Protein AF-A0A6M4BT78-F1 (afdb_monomer)

Sequence (183 aa):
QFLELSKQLPYTRFGLDESDNVHKDLLEYFNMRVQAAPIIETNIKCSTGKSEGVHNSVMKFAQYVLHLSQGSFLFLKLILDLLERSHIVVKSTNYKVVPISLAQIFSLQFNLRFPTVQSFEKVTHILSVCLAALYPLTLVEIYYSVNSLLVNTFLPWDEFCHRFECLKDFLVKRIDNTYMFFH

pLDDT: mean 86.71, std 13.73, range [47.22, 97.44]

Secondary structure (DSSP, 8-state):
-HHHHGGGS------SS--TTHHHHHHHHHHHHHHH-HHHHHHH-----SS--HHHHHHHHHHHHHHHHTT-HHHHHHHHHHHHTTS----STT-TTS-SSHHHHHHHHHHHH--SHHHHHHHHHHHHHHHH-SS-EEHHHHHHHHHTT-SS-PPPHHHHHHHHHTTTTTEEEPTTSEEEE--

Nearest PDB structures (foldseek):
  4ray-assembly1_B  TM=8.293E-01  e=9.293E-01  Magnetospirillum gryphiswaldense MSR-1 v2
  5zuz-assembly1_A  TM=6.561E-01  e=1.580E+00  Bacillus subtilis subsp. subtilis str. 168
  7pkt-assembly1_K  TM=6.196E-01  e=4.106E+00  Chlamydomonas reinhardtii
  5zux-assembly1_A  TM=5.691E-01  e=3.894E+00  Bacillus subtilis subsp. subtilis str. 168
  8apo-assembly1_Xf  TM=7.126E-01  e=8.185E+00  Polytomella magna

Foldseek 3Di:
DVVVVVVPDPDPDPDPPDPVCLLVVLLVVLVVLCVVAVLLLVLQDAPDDDDDDSVNSSVLVSVVQSVLCVSPPPSSVLQSVCSSVVVHGNHDPVCPRGDSDPVVSVVSVCCVLQVDPVLVVLLVLLVVLQVPDPDFDALVRSQVSSQVVPDPDHDDPVSSVVSVVSCCVQWDQDPVRGIHGDD

Organism: NCBI:txid2662234

Mean predicted aligned error: 8.83 Å

Solvent-accessible surface area (backbone atoms only — not comparable to full-atom values): 10996 Å² total; per-residue (Å²): 118,73,72,64,63,63,70,75,54,94,66,87,76,86,65,84,87,73,58,88,50,50,69,56,53,52,50,50,50,50,51,52,50,36,70,75,36,60,54,29,54,59,28,46,51,55,79,75,73,92,81,82,53,70,70,56,55,52,51,55,48,49,54,51,50,54,63,64,28,74,76,37,64,66,53,48,48,53,54,50,52,34,22,57,70,63,75,36,67,39,57,53,97,79,49,81,78,56,67,85,44,69,70,50,46,52,52,50,52,48,44,72,75,30,82,42,71,72,60,40,58,71,36,42,58,58,51,51,50,65,72,70,43,93,61,68,42,34,72,66,57,48,51,54,58,45,37,72,75,39,89,89,64,70,75,52,67,72,59,48,52,57,44,49,60,73,40,55,92,49,38,46,77,45,98,87,54,22,40,41,76,70,131

Radius of gyration: 22.5 Å; Cα contacts (8 Å, |Δi|>4): 138; chains: 1; bounding box: 52×61×56 Å

Structure (mmCIF, N/CA/C/O backbone):
data_AF-A0A6M4BT78-F1
#
_entry.id   AF-A0A6M4BT78-F1
#
loop_
_atom_site.group_PDB
_atom_site.id
_atom_site.type_symbol
_atom_site.label_atom_id
_atom_site.label_alt_id
_atom_site.label_comp_id
_atom_site.label_asym_id
_atom_site.label_entity_id
_atom_site.label_seq_id
_atom_site.pdbx_PDB_ins_code
_atom_site.Cartn_x
_atom_site.Cartn_y
_atom_site.Cartn_z
_atom_site.occupancy
_atom_site.B_iso_or_equiv
_atom_site.auth_seq_id
_atom_site.auth_comp_id
_atom_site.auth_asym_id
_atom_site.auth_atom_id
_atom_site.pdbx_PDB_model_num
ATOM 1 N N . GLN A 1 1 ? -14.631 48.224 -2.907 1.00 52.22 1 GLN A N 1
ATOM 2 C CA . GLN A 1 1 ? -1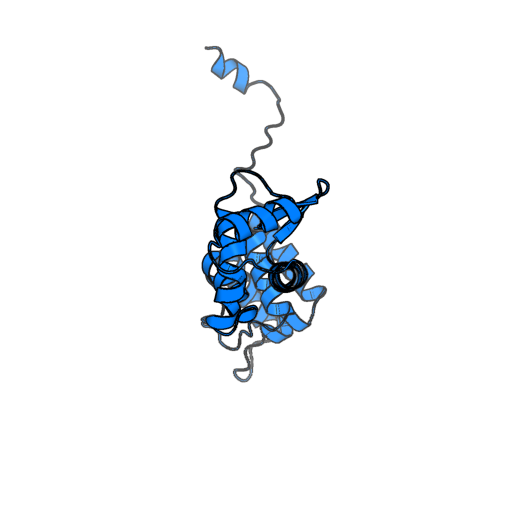6.064 48.437 -3.211 1.00 52.22 1 GLN A CA 1
ATOM 3 C C . GLN A 1 1 ? -16.740 47.214 -3.843 1.00 52.22 1 GLN A C 1
ATOM 5 O O . GLN A 1 1 ? -17.713 46.754 -3.271 1.00 52.22 1 GLN A O 1
ATOM 10 N N . PHE A 1 2 ? -16.232 46.601 -4.924 1.00 52.72 2 PHE A N 1
ATOM 11 C CA . PHE A 1 2 ? -16.875 45.409 -5.532 1.00 52.72 2 PHE A CA 1
ATOM 12 C C . PHE A 1 2 ? -16.835 44.116 -4.687 1.00 52.72 2 PHE A C 1
ATOM 14 O O . PHE A 1 2 ? -17.735 43.287 -4.790 1.00 52.72 2 PHE A O 1
ATOM 21 N N . LEU A 1 3 ? -15.830 43.947 -3.819 1.00 57.47 3 LEU A N 1
ATOM 22 C CA . LEU A 1 3 ? -15.698 42.742 -2.989 1.00 57.47 3 LEU A CA 1
ATOM 23 C C . LEU A 1 3 ? -16.791 42.637 -1.907 1.00 57.47 3 LEU A C 1
ATOM 25 O O . LEU A 1 3 ? -17.223 41.537 -1.577 1.00 57.47 3 LEU A O 1
ATOM 29 N N . GLU A 1 4 ? -17.281 43.762 -1.381 1.00 60.75 4 GLU A N 1
ATOM 30 C CA . GLU A 1 4 ? -18.354 43.765 -0.375 1.00 60.75 4 GLU A CA 1
ATOM 31 C C . GLU A 1 4 ? -19.721 43.429 -0.974 1.00 60.75 4 GLU A C 1
ATOM 33 O O . GLU A 1 4 ? -20.493 42.706 -0.349 1.00 60.75 4 GLU A O 1
ATOM 38 N N . LEU A 1 5 ? -19.975 43.843 -2.219 1.00 57.22 5 LEU A N 1
ATOM 39 C CA . LEU A 1 5 ? -21.190 43.480 -2.956 1.00 57.22 5 LEU A CA 1
ATOM 40 C C . LEU A 1 5 ? -21.282 41.965 -3.202 1.00 57.22 5 LEU A C 1
ATOM 42 O O . LEU A 1 5 ? -22.367 41.394 -3.155 1.00 57.22 5 LEU A O 1
ATOM 46 N N . SER A 1 6 ? -20.142 41.284 -3.373 1.00 58.47 6 SER A N 1
ATOM 47 C CA . SER A 1 6 ? -20.110 39.822 -3.543 1.00 58.47 6 SER A CA 1
ATOM 48 C C . SER A 1 6 ? -20.444 39.029 -2.267 1.00 58.47 6 SER A C 1
ATOM 50 O O . SER A 1 6 ? -20.783 37.850 -2.350 1.00 58.47 6 SER A O 1
ATOM 52 N N . LYS A 1 7 ? -20.383 39.654 -1.078 1.00 58.25 7 LYS A N 1
ATOM 53 C CA . LYS A 1 7 ? -20.685 38.991 0.205 1.00 58.25 7 LYS A CA 1
ATOM 54 C C . LYS A 1 7 ? -22.183 38.869 0.497 1.00 58.25 7 LYS A C 1
ATOM 56 O O . LYS A 1 7 ? -22.543 38.057 1.340 1.00 58.25 7 LYS A O 1
ATOM 61 N N . GLN A 1 8 ? -23.030 39.655 -0.171 1.00 60.62 8 GLN A N 1
ATOM 62 C CA . GLN A 1 8 ? -24.483 39.687 0.053 1.00 60.62 8 GLN A CA 1
ATOM 63 C C . GLN A 1 8 ? -25.279 38.801 -0.915 1.00 60.62 8 GLN A C 1
ATOM 65 O O . GLN A 1 8 ? -26.503 38.735 -0.829 1.00 60.62 8 GLN A O 1
ATOM 70 N N . LEU A 1 9 ? -24.606 38.119 -1.844 1.00 64.38 9 LEU A N 1
ATOM 71 C CA . LEU A 1 9 ? -25.273 37.216 -2.773 1.00 64.38 9 LEU A CA 1
ATOM 72 C C . LEU A 1 9 ? -25.490 35.852 -2.093 1.00 64.38 9 LEU A C 1
ATOM 74 O O . LEU A 1 9 ? -24.535 35.311 -1.527 1.00 64.38 9 LEU A O 1
ATOM 78 N N . PRO A 1 10 ? -26.710 35.282 -2.145 1.00 62.81 10 PRO A N 1
ATOM 79 C CA . PRO A 1 10 ? -27.060 34.009 -1.518 1.00 62.81 10 PRO A CA 1
ATOM 80 C C . PRO A 1 10 ? -26.496 32.837 -2.330 1.00 62.81 10 PRO A C 1
ATOM 82 O O . PRO A 1 10 ? -27.226 32.001 -2.856 1.00 62.81 10 PRO A O 1
ATOM 85 N N . TYR A 1 11 ? -25.177 32.785 -2.477 1.00 57.94 11 TYR A N 1
ATOM 86 C CA . TYR A 1 11 ? -24.504 31.606 -2.988 1.00 57.94 11 TYR A CA 1
ATOM 87 C C . TYR A 1 11 ? -24.328 30.628 -1.834 1.00 57.94 11 TYR A C 1
ATOM 89 O O . TYR A 1 11 ? -23.755 30.982 -0.801 1.00 57.94 11 TYR A O 1
ATOM 97 N N . THR A 1 12 ? -24.797 29.394 -2.011 1.00 61.56 12 THR A N 1
ATOM 98 C CA . THR A 1 12 ? -24.441 28.279 -1.135 1.00 61.56 12 THR A CA 1
ATOM 99 C C . THR A 1 12 ? -22.923 28.141 -1.149 1.00 61.56 12 THR A C 1
ATOM 101 O O . THR A 1 12 ? -22.332 27.655 -2.113 1.00 61.56 12 THR A O 1
ATOM 104 N N .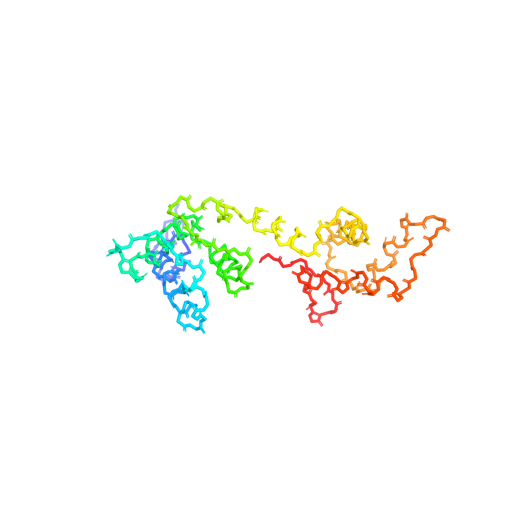 ARG A 1 13 ? -22.272 28.632 -0.094 1.00 51.69 13 ARG A N 1
ATOM 105 C CA . ARG A 1 13 ? -20.840 28.445 0.104 1.00 51.69 13 ARG A CA 1
ATOM 106 C C . ARG A 1 13 ? -20.635 27.020 0.590 1.00 51.69 13 ARG A C 1
ATOM 108 O O . ARG A 1 13 ? -20.881 26.722 1.752 1.00 51.69 13 ARG A O 1
ATOM 115 N N . PHE A 1 14 ? -20.196 26.146 -0.305 1.00 52.66 14 PHE A N 1
ATOM 116 C CA . PHE A 1 14 ? -19.592 24.881 0.092 1.00 52.66 14 PHE A CA 1
ATOM 117 C C . PHE A 1 14 ? -18.195 25.191 0.635 1.00 52.66 14 PHE A C 1
ATOM 119 O O . PHE A 1 14 ? -17.236 25.316 -0.122 1.00 52.66 14 PHE A O 1
ATOM 126 N N . GLY A 1 15 ? -18.108 25.419 1.944 1.00 53.59 15 GLY A N 1
ATOM 127 C CA . GLY A 1 15 ? -16.841 25.498 2.661 1.00 53.59 15 GLY A CA 1
ATOM 128 C C . GLY A 1 15 ? -16.436 24.099 3.106 1.00 53.59 15 GLY A C 1
ATOM 129 O O . GLY A 1 15 ? -17.171 23.462 3.851 1.00 53.59 15 GLY A O 1
ATOM 130 N N . LEU A 1 16 ? -15.282 23.619 2.644 1.00 55.94 16 LEU A N 1
ATOM 131 C CA . LEU A 1 16 ? -14.653 22.398 3.163 1.00 55.94 16 LEU A CA 1
ATOM 132 C C . LEU A 1 16 ? -13.935 22.637 4.507 1.00 55.94 16 LEU A C 1
ATOM 134 O O . LEU A 1 16 ? -13.494 21.678 5.127 1.00 55.94 16 LEU A O 1
ATOM 138 N N . ASP A 1 17 ? -13.826 23.895 4.947 1.00 56.78 17 ASP A N 1
ATOM 139 C CA . ASP A 1 17 ? -13.026 24.296 6.113 1.00 56.78 17 ASP A CA 1
ATOM 140 C C . ASP A 1 17 ? -13.729 24.095 7.468 1.00 56.78 17 ASP A C 1
ATOM 142 O O . ASP A 1 17 ? -13.060 24.061 8.496 1.00 56.78 17 ASP A O 1
ATOM 146 N N . GLU A 1 18 ? -15.054 23.920 7.499 1.00 56.09 18 GLU A N 1
ATOM 147 C CA . GLU A 1 18 ? -15.830 23.749 8.743 1.00 56.09 18 GLU A CA 1
ATOM 148 C C . GLU A 1 18 ? -16.645 22.455 8.708 1.00 56.09 18 GLU A C 1
ATOM 150 O O . GLU A 1 18 ? -17.872 22.429 8.793 1.00 56.09 18 GLU A O 1
ATOM 155 N N . SER A 1 19 ? -15.960 21.331 8.531 1.00 59.28 19 SER A N 1
ATOM 156 C CA . SER A 1 19 ? -16.599 20.028 8.641 1.00 59.28 19 SER A CA 1
ATOM 157 C C . SER A 1 19 ? -16.675 19.595 10.110 1.00 59.28 19 SER A C 1
ATOM 159 O O . SER A 1 19 ? -15.946 18.694 10.535 1.00 59.28 19 SER A O 1
ATOM 161 N N . ASP A 1 20 ? -17.591 20.192 10.879 1.00 60.94 20 ASP A N 1
ATOM 162 C CA . ASP A 1 20 ? -17.902 19.802 12.272 1.00 60.94 20 ASP A CA 1
ATOM 163 C C . ASP A 1 20 ? -18.262 18.304 12.419 1.00 60.94 20 ASP A C 1
ATOM 165 O O . ASP A 1 20 ? -18.255 17.744 13.515 1.00 60.94 20 ASP A O 1
ATOM 169 N N . ASN A 1 21 ? -18.528 17.619 11.301 1.00 78.19 21 ASN A N 1
ATOM 170 C CA . ASN A 1 21 ? -18.881 16.205 11.256 1.00 78.19 21 ASN A CA 1
ATOM 171 C C . ASN A 1 21 ? -17.717 15.246 10.959 1.00 78.19 21 ASN A C 1
ATOM 173 O O . ASN A 1 21 ? -17.911 14.050 11.134 1.00 78.19 21 ASN A O 1
ATOM 177 N N . VAL A 1 22 ? -16.501 15.685 10.595 1.00 86.81 22 VAL A N 1
ATOM 178 C CA . VAL A 1 22 ? -15.433 14.730 10.194 1.00 86.81 22 VAL A CA 1
ATOM 179 C C . VAL A 1 22 ? -15.071 13.752 11.310 1.00 86.81 22 VAL A C 1
ATOM 181 O O . VAL A 1 22 ? -14.901 12.562 11.059 1.00 86.81 22 VAL A O 1
ATOM 184 N N . HIS A 1 23 ? -15.012 14.207 12.563 1.00 88.25 23 HIS A N 1
ATOM 185 C CA . HIS A 1 23 ? -14.782 13.304 13.694 1.00 88.25 23 HIS A CA 1
ATOM 186 C C . HIS A 1 23 ? -15.907 12.278 13.872 1.00 88.25 23 HIS A C 1
ATOM 188 O O . HIS A 1 23 ? -15.634 11.120 14.195 1.00 88.25 23 HIS A O 1
ATOM 194 N N . LYS A 1 24 ? -17.160 12.692 13.652 1.00 90.88 24 LYS A N 1
ATOM 195 C CA . LYS A 1 24 ? -18.330 11.813 13.712 1.00 90.88 24 LYS A CA 1
ATOM 196 C C . LYS A 1 24 ? -18.301 10.800 12.569 1.00 90.88 24 LYS A C 1
ATOM 198 O O . LYS A 1 24 ? -18.468 9.614 12.827 1.00 90.88 24 LYS A O 1
ATOM 203 N N . ASP A 1 25 ? -18.013 11.250 11.354 1.00 92.88 25 ASP A N 1
ATOM 204 C CA . ASP A 1 25 ? -17.971 10.413 10.157 1.00 92.88 25 ASP A CA 1
ATOM 205 C C . ASP A 1 25 ? -16.816 9.397 10.229 1.00 92.88 25 ASP A C 1
ATOM 207 O O . ASP A 1 25 ? -16.981 8.233 9.867 1.00 92.88 25 ASP A O 1
ATOM 211 N N . LEU A 1 26 ? -15.656 9.789 10.770 1.00 93.94 26 LEU A N 1
ATOM 212 C CA . LEU A 1 26 ? -14.546 8.871 11.051 1.00 93.94 26 LEU A CA 1
ATOM 213 C C . LEU A 1 26 ? -14.923 7.823 12.102 1.00 93.94 26 LEU A C 1
ATOM 215 O O . LEU A 1 26 ? -14.563 6.653 11.963 1.00 93.94 26 LEU A O 1
ATOM 219 N N . LEU A 1 27 ? -15.642 8.225 13.154 1.00 95.06 27 LEU A N 1
ATOM 220 C CA . LEU A 1 27 ? -16.107 7.300 14.186 1.00 95.06 27 LEU A CA 1
ATOM 221 C C . LEU A 1 27 ? -17.145 6.322 13.627 1.00 95.06 27 LEU A C 1
ATOM 223 O O . LEU A 1 27 ? -17.081 5.126 13.908 1.00 95.06 27 LEU A O 1
ATOM 227 N N . GLU A 1 28 ? -18.080 6.812 12.817 1.00 95.44 28 GLU A N 1
ATOM 228 C CA . GLU A 1 28 ? -19.067 5.991 12.121 1.00 95.44 28 GLU A CA 1
ATOM 229 C C 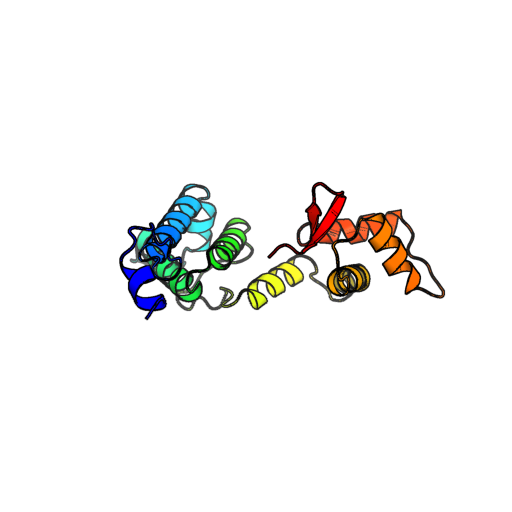. GLU A 1 28 ? -18.384 5.005 11.171 1.00 95.44 28 GLU A C 1
ATOM 231 O O . GLU A 1 28 ? -18.648 3.805 11.243 1.00 95.44 28 GLU A O 1
ATOM 236 N N . TYR A 1 29 ? -17.418 5.468 10.374 1.00 96.19 29 TYR A N 1
ATOM 237 C CA . TYR A 1 29 ? -16.612 4.614 9.507 1.00 96.19 29 TYR A CA 1
ATOM 238 C C . TYR A 1 29 ? -15.853 3.534 10.292 1.00 96.19 29 TYR A C 1
ATOM 240 O O . TYR A 1 29 ? -15.892 2.361 9.916 1.00 96.19 29 TYR A O 1
ATOM 248 N N . PHE A 1 30 ? -15.204 3.892 11.405 1.00 96.69 30 PHE A N 1
ATOM 249 C CA . PHE A 1 30 ? -14.532 2.927 12.279 1.00 96.69 30 PHE A CA 1
ATOM 250 C C . PHE A 1 30 ? -15.507 1.853 12.777 1.00 96.69 30 PHE A C 1
ATOM 252 O O . PHE A 1 30 ? -15.236 0.660 12.640 1.00 96.69 30 PHE A O 1
ATOM 259 N N . ASN A 1 31 ? -16.661 2.267 13.306 1.00 95.94 31 ASN A N 1
ATOM 260 C CA . ASN A 1 31 ? -17.669 1.351 13.837 1.00 95.94 31 ASN A CA 1
ATOM 261 C C . ASN A 1 31 ? -18.227 0.428 12.750 1.00 95.94 31 ASN A C 1
ATOM 263 O O . ASN A 1 31 ? -18.310 -0.781 12.964 1.00 95.94 31 ASN A O 1
ATOM 267 N N . MET A 1 32 ? -18.535 0.972 11.572 1.00 96.69 32 MET A N 1
ATOM 268 C CA . MET A 1 32 ? -18.984 0.197 10.415 1.00 96.69 32 MET A CA 1
ATOM 269 C C . MET A 1 32 ? -17.954 -0.858 10.001 1.00 96.69 32 MET A C 1
ATOM 271 O O . MET A 1 32 ? -18.318 -2.001 9.727 1.00 96.69 32 MET A O 1
ATOM 275 N N . ARG A 1 33 ? -16.659 -0.519 9.993 1.00 96.38 33 ARG A N 1
ATOM 276 C CA . ARG A 1 33 ? -15.584 -1.465 9.649 1.00 96.38 33 ARG A CA 1
ATOM 277 C C . ARG A 1 33 ? -15.415 -2.560 10.697 1.00 96.38 33 ARG A C 1
ATOM 279 O O . ARG A 1 33 ? -15.282 -3.720 10.320 1.00 96.38 33 ARG A O 1
ATOM 286 N N . VAL A 1 34 ? -15.468 -2.218 11.984 1.00 94.75 34 VAL A N 1
ATOM 287 C CA . VAL A 1 34 ? -15.410 -3.202 13.079 1.00 94.75 34 VAL A CA 1
ATOM 288 C C . VAL A 1 34 ? -16.601 -4.163 13.023 1.00 94.75 34 VAL A C 1
ATOM 290 O O . VAL A 1 34 ? -16.416 -5.366 13.188 1.00 94.75 34 VAL A O 1
ATOM 293 N N . GLN A 1 35 ? -17.805 -3.658 12.742 1.00 94.19 35 GLN A N 1
ATOM 294 C CA . GLN A 1 35 ? -19.003 -4.487 12.576 1.00 94.19 35 GLN A CA 1
ATOM 295 C C . GLN A 1 35 ? -18.913 -5.399 11.347 1.00 94.19 35 GLN A C 1
ATOM 297 O O . GLN A 1 35 ? -19.278 -6.570 11.426 1.00 94.19 35 GLN A O 1
ATOM 302 N N . ALA A 1 36 ? -18.408 -4.883 10.223 1.00 96.06 36 ALA A N 1
ATOM 303 C CA . ALA A 1 36 ? -18.234 -5.661 8.999 1.00 96.06 36 ALA A CA 1
ATOM 304 C C . ALA A 1 36 ? -17.167 -6.762 9.142 1.00 96.06 36 ALA A C 1
ATOM 306 O O . ALA A 1 36 ? -17.315 -7.836 8.563 1.00 96.06 36 ALA A O 1
ATOM 307 N N . ALA A 1 37 ? -16.105 -6.508 9.915 1.00 95.38 37 ALA A N 1
ATOM 308 C CA . ALA A 1 37 ? -14.978 -7.418 10.096 1.00 95.38 37 ALA A CA 1
ATOM 309 C C . ALA A 1 37 ? -14.643 -7.623 11.593 1.00 95.38 37 ALA A C 1
ATOM 311 O O . ALA A 1 37 ? -13.757 -6.951 12.132 1.00 95.38 37 ALA A O 1
ATOM 312 N N . PRO A 1 38 ? -15.258 -8.617 12.270 1.00 92.81 38 PRO A N 1
ATOM 313 C CA . PRO A 1 38 ? -15.047 -8.886 13.704 1.00 92.81 38 PRO A CA 1
ATOM 314 C C . PRO A 1 38 ? -13.598 -9.230 14.097 1.00 92.81 38 PRO A C 1
ATOM 316 O O . PRO A 1 38 ? -13.214 -9.165 15.270 1.00 92.81 38 PRO A O 1
ATOM 319 N N . ILE A 1 39 ? -12.765 -9.602 13.120 1.00 93.88 39 ILE A N 1
ATOM 320 C CA . ILE A 1 39 ? -11.330 -9.822 13.323 1.00 93.88 39 ILE A CA 1
ATOM 321 C C . ILE A 1 39 ? -10.612 -8.537 13.763 1.00 93.88 39 ILE A C 1
ATOM 323 O O . ILE A 1 39 ? -9.692 -8.612 14.574 1.00 93.88 39 ILE A O 1
ATOM 327 N N . ILE A 1 40 ? -11.080 -7.361 13.321 1.00 94.12 40 ILE A N 1
ATOM 328 C CA . ILE A 1 40 ? -10.540 -6.060 13.739 1.00 94.12 40 ILE A CA 1
ATOM 329 C C . ILE A 1 40 ? -10.706 -5.900 15.250 1.00 94.12 40 ILE A C 1
ATOM 331 O O . ILE A 1 40 ? -9.741 -5.600 15.947 1.00 94.12 40 ILE A O 1
ATOM 335 N N . GLU A 1 41 ? -11.907 -6.171 15.769 1.00 91.88 41 GLU A N 1
ATOM 336 C CA . GLU A 1 41 ? -12.175 -6.132 17.208 1.00 91.88 41 GLU A CA 1
ATOM 337 C C . GLU A 1 41 ? -11.243 -7.081 17.964 1.00 91.88 41 GLU A C 1
ATOM 339 O O . GLU A 1 41 ? -10.655 -6.718 18.978 1.00 91.88 41 GLU A O 1
ATOM 344 N N . THR A 1 42 ? -11.064 -8.296 17.441 1.00 91.00 42 THR A N 1
ATOM 345 C CA . THR A 1 42 ? -10.205 -9.320 18.045 1.00 91.00 42 THR A CA 1
ATOM 346 C C . THR A 1 42 ? -8.742 -8.895 18.090 1.00 91.00 42 THR A C 1
ATOM 348 O O . THR A 1 42 ? -8.086 -9.096 19.111 1.00 91.00 42 THR A O 1
ATOM 351 N N . ASN A 1 43 ? -8.253 -8.233 17.044 1.00 92.19 43 ASN A N 1
ATOM 352 C CA . ASN A 1 43 ? -6.890 -7.719 16.983 1.00 92.19 43 ASN A CA 1
ATOM 353 C C . ASN A 1 43 ? -6.674 -6.444 17.812 1.00 92.19 43 ASN A C 1
ATOM 355 O O . ASN A 1 43 ? -5.526 -6.048 17.999 1.00 92.19 43 ASN A O 1
ATOM 359 N N . ILE A 1 44 ? -7.734 -5.834 18.357 1.00 90.12 44 ILE A N 1
ATOM 360 C CA . ILE A 1 44 ? -7.656 -4.729 19.327 1.00 90.12 44 ILE A CA 1
ATOM 361 C C . ILE A 1 44 ? -7.628 -5.237 20.786 1.00 90.12 44 ILE A C 1
ATOM 363 O O . ILE A 1 44 ? -7.238 -4.501 21.696 1.00 90.12 44 ILE A O 1
ATOM 367 N N . LYS A 1 45 ? -8.030 -6.492 21.044 1.00 78.62 45 LYS A N 1
ATOM 368 C CA . LYS A 1 45 ? -8.218 -7.015 22.408 1.00 78.62 45 LYS A CA 1
ATOM 369 C C . LYS A 1 45 ? -6.909 -7.024 23.204 1.00 78.62 45 LYS A C 1
ATOM 371 O O . LYS A 1 45 ? -6.008 -7.832 22.978 1.00 78.62 45 LYS A O 1
ATOM 376 N N . CYS A 1 46 ? -6.868 -6.182 24.234 1.00 62.94 46 CYS A N 1
ATOM 377 C CA . CYS A 1 46 ? -5.828 -6.196 25.254 1.00 62.94 46 CYS A CA 1
ATOM 378 C C . CYS A 1 46 ? -6.039 -7.418 26.166 1.00 62.94 46 CYS A C 1
ATOM 380 O O . CYS A 1 46 ? -7.040 -7.508 26.875 1.00 62.94 46 CYS A O 1
ATOM 382 N N . SER A 1 47 ? -5.105 -8.372 26.168 1.00 52.28 47 SER A N 1
ATOM 383 C CA . SER A 1 47 ? -5.199 -9.611 26.962 1.00 52.28 47 SER A CA 1
ATOM 384 C C . SER A 1 47 ? -4.904 -9.418 28.458 1.00 52.28 47 SER A C 1
ATOM 386 O O . SER A 1 47 ? -4.729 -10.391 29.193 1.00 52.28 47 SER A O 1
ATOM 388 N N . THR A 1 48 ? -4.801 -8.180 28.939 1.00 49.75 48 THR A N 1
ATOM 389 C CA . THR A 1 48 ? -4.443 -7.890 30.329 1.00 49.75 48 THR A CA 1
ATOM 390 C C . THR A 1 48 ? -5.676 -7.951 31.231 1.00 49.75 48 THR A C 1
ATOM 392 O O . THR A 1 48 ? -6.382 -6.967 31.398 1.00 49.75 48 THR A O 1
ATOM 395 N N . GLY A 1 49 ? -5.914 -9.140 31.790 1.00 47.22 49 GLY A N 1
ATOM 396 C CA . GLY A 1 49 ? -6.485 -9.387 33.119 1.00 47.22 49 GLY A CA 1
ATOM 397 C C . GLY A 1 49 ? -7.683 -8.548 33.590 1.00 47.22 49 GLY A C 1
ATOM 398 O O . GLY A 1 49 ? -7.514 -7.438 34.069 1.00 47.22 49 GLY A O 1
ATOM 399 N N . LYS A 1 50 ? -8.861 -9.189 33.614 1.00 52.62 50 LYS A N 1
ATOM 400 C CA . LYS A 1 50 ? -9.985 -8.958 34.549 1.00 52.62 50 LYS A CA 1
ATOM 401 C C . LYS A 1 50 ? -10.383 -7.487 34.788 1.00 52.62 50 LYS A C 1
ATOM 403 O O . LYS A 1 50 ? -9.939 -6.889 35.760 1.00 52.62 50 LYS A O 1
ATOM 408 N N . SER A 1 51 ? -11.306 -6.961 33.973 1.00 51.72 51 SER A N 1
ATOM 409 C CA . SER A 1 51 ? -12.469 -6.120 34.378 1.00 51.72 51 SER A CA 1
ATOM 410 C C . SER A 1 51 ? -12.885 -5.074 33.338 1.00 51.72 51 SER A C 1
ATOM 412 O O . SER A 1 51 ? -14.017 -4.602 33.392 1.00 51.72 51 SER A O 1
ATOM 414 N N . GLU A 1 52 ? -12.044 -4.739 32.357 1.00 56.47 52 GLU A N 1
ATOM 415 C CA . GLU A 1 52 ? -12.461 -3.826 31.290 1.00 56.47 52 GLU A CA 1
ATOM 416 C C . GLU A 1 52 ? -13.224 -4.599 30.207 1.00 56.47 52 GLU A C 1
ATOM 418 O O . GLU A 1 52 ? -12.674 -5.470 29.534 1.00 56.47 52 GLU A O 1
ATOM 423 N N . GLY A 1 53 ? -14.523 -4.318 30.064 1.00 64.44 53 GLY A N 1
ATOM 424 C CA . GLY A 1 53 ? -15.350 -4.924 29.022 1.00 64.44 53 GLY A CA 1
ATOM 425 C C . GLY A 1 53 ? -14.764 -4.677 27.629 1.00 64.44 53 GLY A C 1
ATOM 426 O O . GLY A 1 53 ? -14.227 -3.603 27.356 1.00 64.44 53 GLY A O 1
ATOM 427 N N . VAL A 1 54 ? -14.897 -5.659 26.735 1.00 65.12 54 VAL A N 1
ATOM 428 C CA . VAL A 1 54 ? -14.338 -5.638 25.370 1.00 65.12 54 VAL A CA 1
ATOM 429 C C . VAL A 1 54 ? -14.678 -4.338 24.628 1.00 65.12 54 VAL A C 1
ATOM 431 O O . VAL A 1 54 ? -13.791 -3.700 24.059 1.00 65.12 54 VAL A O 1
ATOM 434 N N . HIS A 1 55 ? -15.924 -3.872 24.744 1.00 75.00 55 HIS A N 1
ATOM 435 C CA . HIS A 1 55 ? -16.379 -2.605 24.168 1.00 75.00 55 HIS A CA 1
ATOM 436 C C . HIS A 1 55 ? -15.582 -1.377 24.636 1.00 75.00 55 HIS A C 1
ATOM 438 O O . HIS A 1 55 ? -15.361 -0.462 23.849 1.00 75.00 55 HIS A O 1
ATOM 444 N N . ASN A 1 56 ? -15.101 -1.353 25.881 1.00 82.56 56 ASN A N 1
ATOM 445 C CA . ASN A 1 56 ? -14.328 -0.230 26.412 1.00 82.56 56 ASN A CA 1
ATOM 446 C C . ASN A 1 56 ? -12.941 -0.150 25.748 1.00 82.56 56 ASN A C 1
ATOM 448 O O . ASN A 1 56 ? -12.508 0.922 25.334 1.00 82.56 56 ASN A O 1
ATOM 452 N N . SER A 1 57 ? -12.276 -1.294 25.545 1.00 84.75 57 SER A N 1
ATOM 453 C CA . SER A 1 57 ? -10.966 -1.339 24.873 1.00 84.75 57 SER A CA 1
ATOM 454 C C . SER A 1 57 ? -11.025 -0.855 23.419 1.00 84.75 57 SER A C 1
ATOM 456 O O . SER A 1 57 ? -10.189 -0.058 22.993 1.00 84.75 57 SER A O 1
ATOM 458 N N . VAL A 1 58 ? -12.065 -1.258 22.686 1.00 90.00 58 VAL A N 1
ATOM 459 C CA . VAL A 1 58 ? -12.290 -0.860 21.291 1.00 90.00 58 VAL A CA 1
ATOM 460 C C . VAL A 1 58 ? -12.580 0.635 21.186 1.00 90.00 58 VAL A C 1
ATOM 462 O O . VAL A 1 58 ? -12.014 1.303 20.327 1.00 90.00 58 VAL A O 1
ATOM 465 N N . MET A 1 59 ? -13.395 1.188 22.090 1.00 90.81 59 MET A N 1
ATOM 466 C CA . MET A 1 59 ? -13.691 2.625 22.111 1.00 90.81 59 MET A CA 1
ATOM 467 C C . MET A 1 59 ? -12.468 3.473 22.485 1.00 90.81 59 MET A C 1
ATOM 469 O O . MET A 1 59 ? -12.222 4.498 21.851 1.00 90.81 59 MET A O 1
ATOM 473 N N . LYS A 1 60 ? -11.652 3.035 23.457 1.00 91.81 60 LYS A N 1
ATOM 474 C CA . LYS A 1 60 ? -10.376 3.696 23.790 1.00 91.81 60 LYS A CA 1
ATOM 475 C C . LYS A 1 60 ? -9.415 3.693 22.600 1.00 91.81 60 LYS A C 1
ATOM 477 O O . LYS A 1 60 ? -8.739 4.689 22.347 1.00 91.81 60 LYS A O 1
ATOM 482 N N . PHE A 1 61 ? -9.347 2.583 21.867 1.00 93.19 61 PHE A N 1
ATOM 483 C CA . PHE A 1 61 ? -8.539 2.491 20.655 1.00 93.19 61 PHE A CA 1
ATOM 484 C C . PHE A 1 61 ? -9.073 3.400 19.542 1.00 93.19 61 PHE A C 1
ATOM 486 O O . PHE A 1 61 ? -8.292 4.112 18.915 1.00 93.19 61 PHE A O 1
ATOM 493 N N . ALA A 1 62 ? -10.394 3.438 19.344 1.00 93.94 62 ALA A N 1
ATOM 494 C CA . ALA A 1 62 ? -11.033 4.327 18.379 1.00 93.94 62 ALA A CA 1
ATOM 495 C C . ALA A 1 62 ? -10.655 5.790 18.649 1.00 93.94 62 ALA A C 1
ATOM 497 O O . ALA A 1 62 ? -10.160 6.467 17.755 1.00 93.94 62 ALA A O 1
ATOM 498 N N 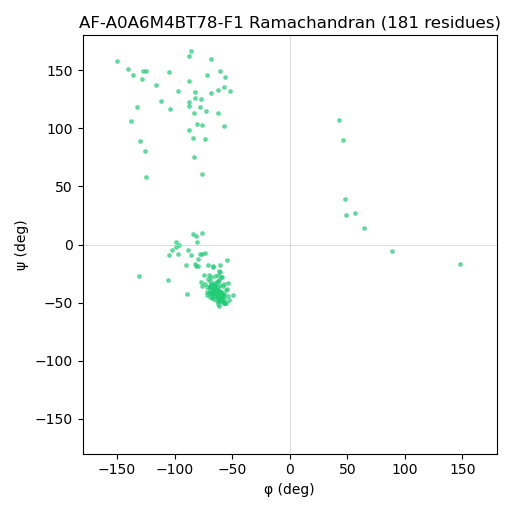. GLN A 1 63 ? -10.787 6.258 19.895 1.00 93.19 63 GLN A N 1
ATOM 499 C CA . GLN A 1 63 ? -10.400 7.621 20.282 1.00 93.19 63 GLN A CA 1
ATOM 500 C C . GLN A 1 63 ? -8.927 7.922 19.978 1.00 93.19 63 GLN A C 1
ATOM 502 O O . GLN A 1 63 ? -8.611 8.984 19.444 1.00 93.19 63 GLN A O 1
ATOM 507 N N . TYR A 1 64 ? -8.032 6.975 20.271 1.00 94.06 64 TYR A N 1
ATOM 508 C CA . TYR A 1 64 ? -6.607 7.115 19.986 1.00 94.06 64 TYR A CA 1
ATOM 509 C C . TYR A 1 64 ? -6.315 7.244 18.483 1.00 94.06 64 TYR A C 1
ATOM 511 O O . TYR A 1 64 ? -5.644 8.189 18.067 1.00 94.06 64 TYR A O 1
ATOM 519 N N . VAL A 1 65 ? -6.835 6.335 17.653 1.00 94.25 65 VAL A N 1
ATOM 520 C CA . VAL A 1 65 ? -6.571 6.359 16.203 1.00 94.25 65 VAL A CA 1
ATOM 521 C C . VAL A 1 65 ? -7.247 7.551 15.535 1.00 94.25 65 VAL A C 1
ATOM 523 O O . VAL A 1 65 ? -6.655 8.158 14.647 1.00 94.25 65 VAL A O 1
ATOM 526 N N . LEU A 1 66 ? -8.446 7.942 15.973 1.00 93.75 66 LEU A N 1
ATOM 527 C CA . LEU A 1 66 ? -9.115 9.141 15.467 1.00 93.75 66 LEU A CA 1
ATOM 528 C C . LEU A 1 66 ? -8.303 10.401 15.785 1.00 93.75 66 LEU A C 1
ATOM 530 O O . LEU A 1 66 ? -8.141 11.246 14.906 1.00 93.75 66 LEU A O 1
ATOM 534 N N . HIS A 1 67 ? -7.736 10.507 16.990 1.00 92.94 67 HIS A N 1
ATOM 535 C CA . HIS A 1 67 ? -6.833 11.605 17.331 1.00 92.94 67 HIS A CA 1
ATOM 536 C C . HIS A 1 67 ? -5.577 11.613 16.445 1.00 92.94 67 HIS A C 1
ATOM 538 O O . HIS A 1 67 ? -5.182 12.666 15.953 1.00 92.94 67 HIS A O 1
ATOM 544 N N . L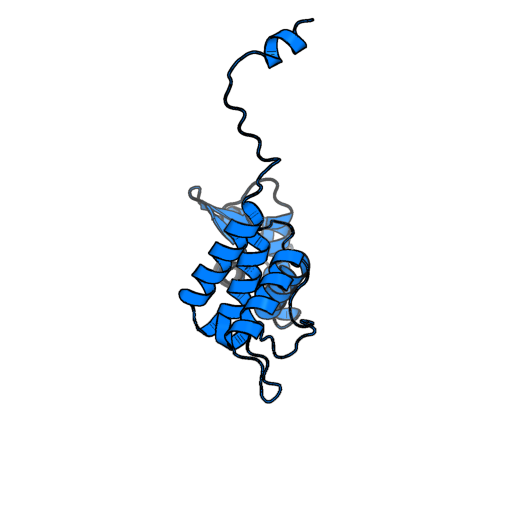EU A 1 68 ? -4.975 10.450 16.176 1.00 92.62 68 LEU A N 1
ATOM 545 C CA . LEU A 1 68 ? -3.835 10.351 15.257 1.00 92.62 68 LEU A CA 1
ATOM 546 C C . LEU A 1 68 ? -4.197 10.679 13.806 1.00 92.62 68 LEU A C 1
ATOM 548 O O . LEU A 1 68 ? -3.370 11.224 13.081 1.00 92.62 68 LEU A O 1
ATOM 552 N N . SER A 1 69 ? -5.419 10.355 13.381 1.00 91.38 69 SER A N 1
ATOM 553 C CA . SER A 1 69 ? -5.846 10.541 11.995 1.00 91.38 69 SER A CA 1
ATOM 554 C C . SER A 1 69 ? -5.895 12.008 11.578 1.00 91.38 69 SER A C 1
ATOM 556 O O . SER A 1 69 ? -5.744 12.283 10.391 1.00 91.38 69 SER A O 1
ATOM 558 N N . GLN A 1 70 ? -6.105 12.940 12.520 1.00 89.31 70 GLN A N 1
ATOM 559 C CA . GLN A 1 70 ? -6.228 14.380 12.243 1.00 89.31 70 GLN A CA 1
ATOM 560 C C . GLN A 1 70 ? -7.205 14.676 11.083 1.00 89.31 70 GLN A C 1
ATOM 562 O O . GLN A 1 70 ? -6.932 15.501 10.218 1.00 89.31 70 GLN A O 1
ATOM 567 N N . GLY A 1 71 ? -8.324 13.940 11.015 1.00 89.19 71 GLY A N 1
ATOM 568 C CA . GLY A 1 71 ? -9.315 14.072 9.937 1.00 89.19 71 GLY A CA 1
ATOM 569 C C . GLY A 1 71 ? -9.068 13.188 8.702 1.00 89.19 71 GLY A C 1
ATOM 570 O O . GLY A 1 71 ? -9.907 13.130 7.806 1.00 89.19 71 GLY A O 1
ATOM 571 N N . SER A 1 72 ? -7.948 12.462 8.634 1.00 91.56 72 SER A N 1
ATOM 572 C CA . SER A 1 72 ? -7.586 11.626 7.485 1.00 91.56 72 SER A CA 1
ATOM 573 C C . SER A 1 72 ? -8.301 10.272 7.488 1.00 91.56 72 SER A C 1
ATOM 575 O O . SER A 1 72 ? -7.899 9.323 8.171 1.00 91.56 72 SER A O 1
ATOM 577 N N . PHE A 1 73 ? -9.319 10.144 6.633 1.00 93.62 73 PHE A N 1
ATOM 578 C CA . PHE A 1 73 ? -9.966 8.859 6.334 1.00 93.62 73 PHE A CA 1
ATOM 579 C C . PHE A 1 73 ? -8.988 7.825 5.798 1.00 93.62 73 PHE A C 1
ATOM 581 O O . PHE A 1 73 ? -9.112 6.642 6.111 1.00 93.62 73 PHE A O 1
ATOM 588 N N . LEU A 1 74 ? -8.008 8.265 5.006 1.00 92.94 74 LEU A N 1
ATOM 589 C CA . LEU A 1 74 ? -7.010 7.370 4.450 1.00 92.94 74 LEU A CA 1
ATOM 590 C C . LEU A 1 74 ? -6.181 6.719 5.559 1.00 92.94 74 LEU A C 1
ATOM 592 O O . LEU A 1 74 ? -6.032 5.500 5.579 1.00 92.94 74 LEU A O 1
ATOM 596 N N . PHE A 1 75 ? -5.689 7.520 6.508 1.00 95.19 75 PHE A N 1
ATOM 597 C CA . PHE A 1 75 ? -4.925 7.003 7.639 1.00 95.19 75 PHE A CA 1
ATOM 598 C C . PHE A 1 75 ? -5.744 5.980 8.433 1.00 95.19 75 PHE A C 1
ATOM 600 O O . PHE A 1 75 ? -5.282 4.862 8.665 1.00 95.19 75 PHE A O 1
ATOM 607 N N . LEU A 1 76 ? -6.985 6.331 8.788 1.00 96.44 76 LEU A N 1
ATOM 608 C CA . LEU A 1 76 ? -7.873 5.442 9.532 1.00 96.44 76 LEU A CA 1
ATOM 609 C C . LEU A 1 76 ? -8.145 4.140 8.768 1.00 96.44 76 LEU A C 1
ATOM 611 O O . LEU A 1 76 ? -8.028 3.056 9.336 1.00 96.44 76 LEU A O 1
ATOM 615 N N . LYS A 1 77 ? -8.465 4.236 7.473 1.00 95.56 77 LYS A N 1
ATOM 616 C CA . LYS A 1 77 ? -8.676 3.079 6.600 1.00 95.56 77 LYS A CA 1
ATOM 617 C C . LYS A 1 77 ? -7.463 2.154 6.601 1.00 95.56 77 LYS A C 1
ATOM 619 O O . LYS A 1 77 ? -7.629 0.966 6.846 1.00 95.56 77 LYS A O 1
ATOM 624 N N . LEU A 1 78 ? -6.263 2.685 6.385 1.00 94.88 78 LEU A N 1
ATOM 625 C CA . LEU A 1 78 ? -5.056 1.867 6.302 1.00 94.88 78 LEU A CA 1
ATOM 626 C C . LEU A 1 78 ? -4.724 1.173 7.634 1.00 94.88 78 LEU A C 1
ATOM 628 O O . LEU A 1 78 ? -4.328 0.009 7.629 1.00 94.88 78 LEU A O 1
ATOM 632 N N . ILE A 1 79 ? -4.926 1.838 8.778 1.00 96.19 79 ILE A N 1
ATOM 633 C CA . ILE A 1 79 ? -4.786 1.205 10.102 1.00 96.19 79 ILE A CA 1
ATOM 634 C C . ILE A 1 79 ? -5.783 0.053 10.273 1.00 96.19 79 ILE A C 1
ATOM 636 O O . ILE A 1 79 ? -5.408 -1.027 10.735 1.00 96.19 79 ILE A O 1
ATOM 640 N N . LEU A 1 80 ? -7.044 0.259 9.886 1.00 96.38 80 LEU A N 1
ATOM 641 C CA . LEU A 1 80 ? -8.076 -0.774 9.964 1.00 96.38 80 LEU A CA 1
ATOM 642 C C . LEU A 1 80 ? -7.787 -1.949 9.023 1.00 96.38 80 LEU A C 1
ATOM 644 O O . LEU A 1 80 ? -7.979 -3.094 9.419 1.00 96.38 80 LEU A O 1
ATOM 648 N N . ASP A 1 81 ? -7.256 -1.693 7.829 1.00 95.25 81 ASP A N 1
ATOM 649 C CA . ASP A 1 81 ? -6.859 -2.738 6.880 1.00 95.25 81 ASP A CA 1
ATOM 650 C C . ASP A 1 81 ? -5.679 -3.572 7.419 1.00 95.25 81 ASP A C 1
ATOM 652 O O . ASP A 1 81 ? -5.640 -4.793 7.238 1.00 95.25 81 ASP A O 1
ATOM 656 N N . LEU A 1 82 ? -4.729 -2.946 8.130 1.00 95.06 82 LEU A N 1
ATOM 657 C CA . LEU A 1 82 ? -3.643 -3.657 8.820 1.00 95.06 82 LEU A CA 1
ATOM 658 C C . LEU A 1 82 ? -4.166 -4.544 9.960 1.00 95.06 82 LEU A C 1
ATOM 660 O O . LEU A 1 82 ? -3.672 -5.660 10.139 1.00 95.06 82 LEU A O 1
ATOM 664 N N . LEU A 1 83 ? -5.160 -4.068 10.717 1.00 95.38 83 LEU A N 1
ATOM 665 C CA . LEU A 1 83 ? -5.833 -4.862 11.748 1.00 95.38 83 LEU A CA 1
ATOM 666 C C . LEU A 1 83 ? -6.618 -6.015 11.131 1.00 95.38 83 LEU A C 1
ATOM 668 O O . LEU A 1 83 ? -6.520 -7.136 11.611 1.00 95.38 83 LEU A O 1
ATOM 672 N N . GLU A 1 84 ? -7.366 -5.777 10.057 1.00 95.75 84 GLU A N 1
ATOM 673 C CA . GLU A 1 84 ? -8.173 -6.813 9.409 1.00 95.75 84 GLU A CA 1
ATOM 674 C C . GLU A 1 84 ? -7.306 -7.965 8.884 1.00 95.75 84 GLU A C 1
ATOM 676 O O . GLU A 1 84 ? -7.640 -9.136 9.061 1.00 95.75 84 GLU A O 1
ATOM 681 N N . ARG A 1 85 ? -6.135 -7.643 8.321 1.00 94.50 85 ARG A N 1
ATOM 682 C CA . ARG A 1 85 ? -5.161 -8.629 7.823 1.00 94.50 85 ARG A CA 1
ATOM 683 C C . ARG A 1 85 ? -4.283 -9.247 8.916 1.00 94.50 85 ARG A C 1
ATOM 685 O O . ARG A 1 85 ? -3.410 -10.050 8.607 1.00 94.50 85 ARG A O 1
ATOM 692 N N . SER A 1 86 ? -4.488 -8.891 10.186 1.00 93.31 86 SER A N 1
ATOM 693 C CA . SER A 1 86 ? -3.647 -9.314 11.320 1.00 93.31 86 SER A CA 1
ATOM 694 C C . SER A 1 86 ? -2.159 -8.959 11.173 1.00 93.31 86 SER A C 1
ATOM 696 O O . SER A 1 86 ? -1.296 -9.614 11.754 1.00 93.31 86 SER A O 1
ATOM 698 N N . HIS A 1 87 ? -1.844 -7.906 10.416 1.00 92.56 87 HIS A N 1
ATOM 699 C CA . HIS A 1 87 ? -0.480 -7.383 10.292 1.00 92.56 87 HIS A CA 1
ATOM 700 C C . HIS A 1 87 ? -0.043 -6.622 11.549 1.00 92.56 87 HIS A C 1
ATOM 702 O O . HIS A 1 87 ? 1.146 -6.551 11.853 1.00 92.56 87 HIS A O 1
ATOM 708 N N . ILE A 1 88 ? -1.008 -6.073 12.291 1.00 93.12 88 ILE A N 1
ATOM 709 C CA . ILE A 1 88 ? -0.807 -5.498 13.620 1.00 93.12 88 ILE A CA 1
ATOM 710 C C . ILE A 1 88 ? -1.820 -6.103 14.594 1.00 93.12 88 ILE A C 1
ATOM 712 O O . ILE A 1 88 ? -2.974 -6.337 14.240 1.00 93.12 88 ILE A O 1
ATOM 716 N N . VAL A 1 89 ? -1.384 -6.350 15.831 1.00 91.81 89 VAL A N 1
ATOM 717 C CA . VAL A 1 89 ? -2.244 -6.812 16.928 1.00 91.81 89 VAL A CA 1
ATOM 718 C C . VAL A 1 89 ? -1.947 -5.966 18.155 1.00 91.81 89 VAL A C 1
ATOM 720 O O . VAL A 1 89 ? -0.830 -5.965 18.678 1.00 91.81 89 VAL A O 1
ATOM 723 N N . VAL A 1 90 ? -2.953 -5.244 18.623 1.00 90.25 90 VAL A N 1
ATOM 724 C CA . VAL A 1 90 ? -2.864 -4.320 19.744 1.00 90.25 90 VAL A CA 1
ATOM 725 C C . VAL A 1 90 ? -3.121 -5.083 21.039 1.00 90.25 90 VAL A C 1
ATOM 727 O O . VAL A 1 90 ? -4.253 -5.355 21.417 1.00 90.25 90 VAL A O 1
ATOM 730 N N . LYS A 1 91 ? -2.037 -5.452 21.724 1.00 82.75 91 LYS A N 1
ATOM 731 C CA . LYS A 1 91 ? -2.087 -6.234 22.975 1.00 82.75 91 LYS A CA 1
ATOM 732 C C . LYS A 1 91 ? -1.872 -5.401 24.239 1.00 82.75 91 LYS A C 1
ATOM 734 O O . LYS A 1 91 ? -1.930 -5.948 25.336 1.00 82.75 91 LYS A O 1
ATOM 739 N N . SER A 1 92 ? -1.574 -4.113 24.093 1.00 80.88 92 SER A N 1
ATOM 740 C CA . SER A 1 92 ? -1.227 -3.202 25.184 1.00 80.88 92 SER A CA 1
ATOM 741 C C . SER A 1 92 ? -1.855 -1.827 24.981 1.00 80.88 92 SER A C 1
ATOM 743 O O . SER A 1 92 ? -2.019 -1.357 23.857 1.00 80.88 92 SER A O 1
ATOM 745 N N . THR A 1 93 ? -2.122 -1.138 26.088 1.00 78.94 93 THR A N 1
ATOM 746 C CA . THR A 1 93 ? -2.725 0.206 26.123 1.00 78.94 93 THR A CA 1
ATOM 747 C C . THR A 1 93 ? -1.782 1.334 25.695 1.00 78.94 93 THR A C 1
ATOM 749 O O . THR A 1 93 ? -2.211 2.474 25.563 1.00 78.94 93 THR A O 1
ATOM 752 N N . ASN A 1 94 ? -0.496 1.040 25.474 1.00 82.31 94 ASN A N 1
ATOM 753 C CA . ASN A 1 94 ? 0.492 2.016 25.002 1.00 82.31 94 ASN A CA 1
ATOM 754 C C . ASN A 1 94 ? 0.575 2.119 23.470 1.00 82.31 94 ASN A C 1
ATOM 756 O O . ASN A 1 94 ? 1.361 2.922 22.977 1.00 82.31 94 ASN A O 1
ATOM 760 N N . TYR A 1 95 ? -0.167 1.274 22.742 1.00 89.25 95 TYR A N 1
ATOM 761 C CA . TYR A 1 95 ? -0.325 1.307 21.285 1.00 89.25 95 TYR A CA 1
ATOM 762 C C . TYR A 1 95 ? 0.974 1.418 20.466 1.00 89.25 95 TYR A C 1
ATOM 764 O O . TYR A 1 95 ? 0.945 1.828 19.313 1.00 89.25 95 TYR A O 1
ATOM 772 N N . LYS A 1 96 ? 2.120 0.978 21.008 1.00 88.19 96 LYS A N 1
ATOM 773 C CA . LYS A 1 96 ? 3.440 1.114 20.355 1.00 88.19 96 LYS A CA 1
ATOM 774 C C . LYS A 1 96 ? 3.551 0.409 19.002 1.00 88.19 96 LYS A C 1
ATOM 776 O O . LYS A 1 96 ? 4.418 0.743 18.207 1.00 88.19 96 LYS A O 1
ATOM 781 N N . VAL A 1 97 ? 2.712 -0.598 18.781 1.00 89.00 97 VAL A N 1
ATOM 782 C CA . VAL A 1 97 ? 2.654 -1.370 17.533 1.00 89.00 97 VAL A CA 1
ATOM 783 C C . VAL A 1 97 ? 1.877 -0.652 16.427 1.00 89.00 97 VAL A C 1
ATOM 785 O O . VAL A 1 97 ? 1.906 -1.097 15.285 1.00 89.00 97 VAL A O 1
ATOM 788 N N . VAL A 1 98 ? 1.154 0.419 16.761 1.00 92.50 98 VAL A N 1
ATOM 789 C CA . VAL A 1 98 ? 0.315 1.167 15.827 1.00 92.50 98 VAL A CA 1
ATOM 790 C C . VAL A 1 98 ? 1.178 2.226 15.143 1.00 92.50 98 VAL A C 1
ATOM 792 O O . VAL A 1 98 ? 1.766 3.061 15.835 1.00 92.50 98 VAL A O 1
ATOM 795 N N . PRO A 1 99 ? 1.265 2.228 13.803 1.00 94.44 99 PRO A N 1
ATOM 796 C CA . PRO A 1 99 ? 1.921 3.302 13.071 1.00 94.44 99 PRO A CA 1
ATOM 797 C C . PRO A 1 99 ? 1.299 4.668 13.390 1.00 94.44 99 PRO A C 1
ATOM 799 O O . PRO A 1 99 ? 0.078 4.807 13.386 1.00 94.44 99 PRO A O 1
ATOM 802 N N . ILE A 1 100 ? 2.129 5.688 13.614 1.00 95.00 100 ILE A N 1
ATOM 803 C CA . ILE A 1 100 ? 1.667 7.050 13.953 1.00 95.00 100 ILE A CA 1
ATOM 804 C C . ILE A 1 100 ? 1.644 8.008 12.755 1.00 95.00 100 ILE A C 1
ATOM 806 O O . ILE A 1 100 ? 1.274 9.169 12.896 1.00 95.00 100 ILE A O 1
ATOM 810 N N . SER A 1 101 ? 2.061 7.551 11.572 1.00 93.88 101 SER A N 1
ATOM 811 C CA . SER A 1 101 ? 2.040 8.343 10.339 1.00 93.88 101 SER A CA 1
ATOM 812 C C . SER A 1 101 ? 1.844 7.462 9.107 1.00 93.88 101 SER A C 1
ATOM 814 O O . SER A 1 101 ? 2.170 6.273 9.127 1.00 93.88 101 SER A O 1
ATOM 816 N N . LEU A 1 102 ? 1.369 8.054 8.005 1.00 92.31 102 LEU A N 1
ATOM 817 C CA . LEU A 1 102 ? 1.248 7.362 6.713 1.00 92.31 102 LEU A CA 1
ATOM 818 C C . LEU A 1 102 ? 2.586 6.756 6.262 1.00 92.31 102 LEU A C 1
ATOM 820 O O . LEU A 1 102 ? 2.619 5.629 5.780 1.00 92.31 102 LEU A O 1
ATOM 824 N N . ALA A 1 103 ? 3.701 7.456 6.488 1.00 92.50 103 ALA A N 1
ATOM 825 C CA . ALA A 1 103 ? 5.032 6.953 6.148 1.00 92.50 103 ALA A CA 1
ATOM 826 C C . ALA A 1 103 ? 5.367 5.644 6.882 1.00 92.50 103 ALA A C 1
ATOM 828 O O . ALA A 1 103 ? 5.907 4.718 6.279 1.00 92.50 103 ALA A O 1
ATOM 829 N N . GLN A 1 104 ? 5.009 5.534 8.167 1.00 94.94 104 GLN A N 1
ATOM 830 C CA . GLN A 1 104 ? 5.212 4.299 8.927 1.00 94.94 104 GLN A CA 1
ATOM 831 C C . GLN A 1 104 ? 4.293 3.169 8.450 1.00 94.94 104 GLN A C 1
ATOM 833 O O . GLN A 1 104 ? 4.729 2.022 8.400 1.00 94.94 104 GLN A O 1
ATOM 838 N N . ILE A 1 105 ? 3.053 3.483 8.062 1.00 94.06 105 ILE A N 1
ATOM 839 C CA . ILE A 1 105 ? 2.124 2.505 7.477 1.00 94.06 105 ILE A CA 1
ATOM 840 C C . ILE A 1 105 ? 2.705 1.937 6.179 1.00 94.06 105 ILE A C 1
ATOM 842 O O . ILE A 1 105 ? 2.824 0.720 6.049 1.00 94.06 105 ILE A O 1
ATOM 846 N N . PHE A 1 106 ? 3.105 2.798 5.239 1.00 92.00 106 PHE A N 1
ATOM 847 C CA . PHE A 1 106 ? 3.681 2.352 3.971 1.00 92.00 106 PHE A CA 1
ATOM 848 C C . PHE A 1 106 ? 4.994 1.595 4.191 1.00 92.00 106 PHE A C 1
ATOM 850 O O . PHE A 1 106 ? 5.185 0.533 3.609 1.00 92.00 106 PHE A O 1
ATOM 857 N N . SER A 1 107 ? 5.864 2.058 5.093 1.00 92.38 107 SER A N 1
ATOM 858 C CA . SER A 1 107 ? 7.087 1.328 5.445 1.00 92.38 107 SER A CA 1
ATOM 859 C C . SER A 1 107 ? 6.789 -0.077 5.985 1.00 92.38 107 SER A C 1
ATOM 861 O O . SER A 1 107 ? 7.422 -1.041 5.558 1.00 92.38 107 SER A O 1
ATOM 863 N N . LEU A 1 108 ? 5.785 -0.227 6.856 1.00 93.88 108 LEU A N 1
ATOM 864 C CA . LEU A 1 108 ? 5.349 -1.536 7.343 1.00 93.88 108 LEU A CA 1
ATOM 865 C C . LEU A 1 108 ? 4.824 -2.420 6.203 1.00 93.88 108 LEU A C 1
ATOM 867 O O . LEU A 1 108 ? 5.205 -3.584 6.118 1.00 93.88 108 LEU A O 1
ATOM 871 N N . GLN A 1 109 ? 3.991 -1.885 5.309 1.00 91.88 109 GLN A N 1
ATOM 872 C CA . GLN A 1 109 ? 3.483 -2.631 4.153 1.00 91.88 109 GLN A CA 1
ATOM 873 C C . GLN A 1 109 ? 4.614 -3.098 3.226 1.00 91.88 109 GLN A C 1
ATOM 875 O O . GLN A 1 109 ? 4.606 -4.249 2.790 1.00 91.88 109 GLN A O 1
ATOM 880 N N . PHE A 1 110 ? 5.616 -2.249 2.980 1.00 92.06 110 PHE A N 1
ATOM 881 C CA . PHE A 1 110 ? 6.810 -2.624 2.223 1.00 92.06 110 PHE A CA 1
ATOM 882 C C . PHE A 1 110 ? 7.610 -3.722 2.927 1.00 92.06 110 PHE A C 1
ATOM 884 O O . PHE A 1 110 ? 7.970 -4.696 2.276 1.00 92.06 110 PHE A O 1
ATOM 891 N N . ASN A 1 111 ? 7.818 -3.630 4.242 1.00 93.06 111 ASN A N 1
ATOM 892 C CA . ASN A 1 111 ? 8.527 -4.664 5.006 1.00 93.06 111 ASN A CA 1
ATOM 893 C C . ASN A 1 111 ? 7.778 -6.006 5.023 1.00 93.06 111 ASN A C 1
ATOM 895 O O . ASN A 1 111 ? 8.400 -7.064 4.999 1.00 93.06 111 ASN A O 1
ATOM 899 N N . LEU A 1 112 ? 6.442 -5.983 5.045 1.00 92.75 112 LEU A N 1
ATOM 900 C CA . LEU A 1 112 ? 5.621 -7.194 4.968 1.00 92.75 112 LEU A CA 1
ATOM 901 C C . LEU A 1 112 ? 5.646 -7.815 3.568 1.00 92.75 112 LEU A C 1
ATOM 903 O O . LEU A 1 112 ? 5.649 -9.038 3.439 1.00 92.75 112 LEU A O 1
ATOM 907 N N . ARG A 1 113 ? 5.674 -6.985 2.518 1.00 92.56 113 ARG A N 1
ATOM 908 C CA . ARG A 1 113 ? 5.746 -7.454 1.130 1.00 92.56 113 ARG A CA 1
ATOM 909 C C . ARG A 1 113 ? 7.142 -7.937 0.742 1.00 92.56 113 ARG A C 1
ATOM 911 O O . ARG A 1 113 ? 7.259 -8.904 -0.006 1.00 92.56 113 ARG A O 1
ATOM 918 N N . PHE A 1 114 ? 8.174 -7.280 1.260 1.00 94.12 114 PHE A N 1
ATOM 919 C CA . PHE A 1 114 ? 9.583 -7.535 0.978 1.00 94.12 114 PHE A CA 1
ATOM 920 C C . PHE A 1 114 ? 10.352 -7.766 2.290 1.00 94.12 114 PHE A C 1
ATOM 922 O O . PHE A 1 114 ? 11.022 -6.858 2.784 1.00 94.12 114 PHE A O 1
ATOM 929 N N . PRO A 1 115 ? 10.290 -8.983 2.869 1.00 92.81 115 PRO A N 1
ATOM 930 C CA . PRO A 1 115 ? 10.885 -9.265 4.180 1.00 92.81 115 PRO A CA 1
ATOM 931 C C . PRO A 1 115 ? 12.415 -9.181 4.209 1.00 92.81 115 PRO A C 1
ATOM 933 O O . PRO A 1 115 ? 13.011 -9.091 5.281 1.00 92.81 115 PRO A O 1
ATOM 936 N N . THR A 1 116 ? 13.069 -9.258 3.046 1.00 94.62 116 THR A N 1
ATOM 937 C CA . THR A 1 116 ? 14.529 -9.184 2.920 1.00 94.62 116 THR A CA 1
ATOM 938 C C . THR A 1 116 ? 14.943 -8.082 1.956 1.00 94.62 116 THR A C 1
ATOM 940 O O . THR A 1 116 ? 14.265 -7.829 0.958 1.00 94.62 116 THR A O 1
ATOM 943 N N . VAL A 1 117 ? 16.115 -7.488 2.198 1.00 93.06 117 VAL A N 1
ATOM 944 C CA . VAL A 1 117 ? 16.710 -6.473 1.309 1.00 93.06 117 VAL A CA 1
ATOM 945 C C . VAL A 1 117 ? 16.801 -6.988 -0.130 1.00 93.06 117 VAL A C 1
ATOM 947 O O . VAL A 1 117 ? 16.360 -6.313 -1.052 1.00 93.06 117 VAL A O 1
ATOM 950 N N . GLN A 1 118 ? 17.235 -8.237 -0.318 1.00 93.19 118 GLN A N 1
ATOM 951 C CA . GLN A 1 118 ? 17.329 -8.869 -1.640 1.00 93.19 118 GLN A CA 1
ATOM 952 C C . GLN A 1 118 ? 15.976 -8.974 -2.362 1.00 93.19 118 GLN A C 1
ATOM 954 O O . GLN A 1 118 ? 15.916 -8.884 -3.586 1.00 93.19 118 GLN A O 1
ATOM 959 N N . SER A 1 119 ? 14.877 -9.196 -1.630 1.00 92.62 119 SER A N 1
ATOM 960 C CA . SER A 1 119 ? 13.540 -9.244 -2.236 1.00 92.62 119 SER A CA 1
ATOM 961 C C . SER A 1 119 ? 13.085 -7.867 -2.724 1.00 92.62 119 SER A C 1
ATOM 963 O O . SER A 1 119 ? 12.480 -7.774 -3.791 1.00 92.62 119 SER A O 1
ATOM 965 N N . PHE A 1 120 ? 13.442 -6.810 -1.991 1.00 94.00 120 PHE A N 1
ATOM 966 C CA . PHE A 1 120 ? 13.166 -5.429 -2.370 1.00 94.00 120 PHE A CA 1
ATOM 967 C C . PHE A 1 120 ? 14.043 -4.973 -3.547 1.00 94.00 120 PHE A C 1
ATOM 969 O O . PHE A 1 120 ? 13.529 -4.423 -4.517 1.00 94.00 120 PHE A O 1
ATOM 976 N N . GLU A 1 121 ? 15.341 -5.294 -3.532 1.00 93.44 121 GLU A N 1
ATOM 977 C CA . GLU A 1 121 ? 16.290 -4.944 -4.602 1.00 93.44 121 GLU A CA 1
ATOM 978 C C . GLU A 1 121 ? 15.829 -5.403 -5.993 1.00 93.44 121 GLU A C 1
ATOM 980 O O . GLU A 1 121 ? 16.039 -4.706 -6.986 1.00 93.44 121 GLU A O 1
ATOM 985 N N . LYS A 1 122 ? 15.125 -6.541 -6.078 1.00 92.00 122 LYS A N 1
ATOM 986 C CA . LYS A 1 122 ? 14.573 -7.056 -7.342 1.00 92.00 122 LYS A CA 1
ATOM 987 C C . LYS A 1 122 ? 13.553 -6.120 -7.993 1.00 92.00 122 LYS A C 1
ATOM 989 O O . LYS A 1 122 ? 13.438 -6.139 -9.221 1.00 92.00 122 LYS A O 1
ATOM 994 N N . VAL A 1 123 ? 12.814 -5.341 -7.206 1.00 94.25 123 VAL A N 1
ATOM 995 C CA . VAL A 1 123 ? 11.760 -4.432 -7.686 1.00 94.25 123 VAL A CA 1
ATOM 996 C C . VAL A 1 123 ? 12.182 -2.961 -7.669 1.00 94.25 123 VAL A C 1
ATOM 998 O O . VAL A 1 123 ? 11.484 -2.131 -8.250 1.00 94.25 123 VAL A O 1
ATOM 1001 N N . THR A 1 124 ? 13.330 -2.631 -7.066 1.00 93.69 124 THR A N 1
ATOM 1002 C CA . THR A 1 124 ? 13.818 -1.252 -6.908 1.00 93.69 124 THR A CA 1
ATOM 1003 C C . THR A 1 124 ? 13.850 -0.484 -8.222 1.00 93.69 124 THR A C 1
ATOM 1005 O O . THR A 1 124 ? 13.321 0.617 -8.278 1.00 93.69 124 THR A O 1
ATOM 1008 N N . HIS A 1 125 ? 14.390 -1.059 -9.300 1.00 93.00 125 HIS A N 1
ATOM 1009 C CA . HIS A 1 125 ? 14.461 -0.358 -10.588 1.00 93.00 125 HIS A CA 1
ATOM 1010 C C . HIS A 1 125 ? 13.078 -0.018 -11.159 1.00 93.00 125 HIS A C 1
ATOM 1012 O O . HIS A 1 125 ? 12.892 1.062 -11.713 1.00 93.00 125 HIS A O 1
ATOM 1018 N N . ILE A 1 126 ? 12.096 -0.906 -10.975 1.00 95.06 126 ILE A N 1
ATOM 1019 C CA . ILE A 1 126 ? 10.713 -0.672 -11.408 1.00 95.06 126 ILE A CA 1
ATOM 1020 C C . ILE A 1 126 ? 10.112 0.487 -10.605 1.00 95.06 126 ILE A C 1
ATOM 1022 O O . ILE A 1 126 ? 9.537 1.407 -11.184 1.00 95.06 126 ILE A O 1
ATOM 1026 N N . LEU A 1 127 ? 10.294 0.473 -9.280 1.00 94.31 127 LEU A N 1
ATOM 1027 C CA . LEU A 1 127 ? 9.844 1.549 -8.396 1.00 94.31 127 LEU A CA 1
ATOM 1028 C C . LEU A 1 127 ? 10.509 2.883 -8.744 1.00 94.31 127 LEU A C 1
ATOM 1030 O O . LEU A 1 127 ? 9.818 3.892 -8.832 1.00 94.31 127 LEU A O 1
ATOM 1034 N N . SER A 1 128 ? 11.822 2.894 -8.990 1.00 93.56 128 SER A N 1
ATOM 1035 C CA . SER A 1 128 ? 12.565 4.097 -9.375 1.00 93.56 128 SER A CA 1
ATOM 1036 C C . SER A 1 128 ? 12.035 4.706 -10.668 1.00 93.56 128 SER A C 1
ATOM 1038 O O . SER A 1 128 ? 11.825 5.913 -10.714 1.00 93.56 128 SER A O 1
ATOM 1040 N N . VAL A 1 129 ? 11.762 3.888 -11.690 1.00 95.50 129 VAL A N 1
ATOM 1041 C CA . VAL A 1 129 ? 11.150 4.358 -12.943 1.00 95.50 129 VAL A CA 1
ATOM 1042 C C . V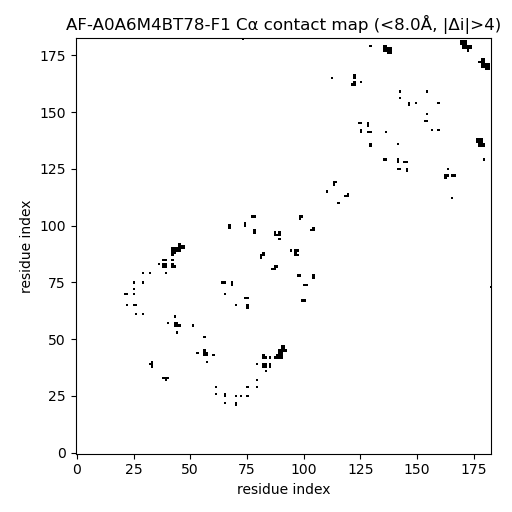AL A 1 129 ? 9.764 4.946 -12.683 1.00 95.50 129 VAL A C 1
ATOM 1044 O O . VAL A 1 129 ? 9.489 6.059 -13.118 1.00 95.50 129 VAL A O 1
ATOM 1047 N N . CYS A 1 130 ? 8.908 4.242 -11.936 1.00 94.62 130 CYS A N 1
ATOM 1048 C CA . CYS A 1 130 ? 7.547 4.709 -11.658 1.00 94.62 130 CYS A CA 1
ATOM 1049 C C . CYS A 1 130 ? 7.522 6.000 -10.820 1.00 94.62 130 CYS A C 1
ATOM 1051 O O . CYS A 1 130 ? 6.645 6.830 -11.021 1.00 94.62 130 CYS A O 1
ATOM 1053 N N . LEU A 1 131 ? 8.466 6.173 -9.888 1.00 92.56 131 LEU A N 1
ATOM 1054 C CA . LEU A 1 131 ? 8.582 7.373 -9.049 1.00 92.56 131 LEU A CA 1
ATOM 1055 C C . LEU A 1 131 ? 9.207 8.559 -9.793 1.00 92.56 131 LEU A C 1
ATOM 1057 O O . LEU A 1 131 ? 8.879 9.703 -9.494 1.00 92.56 131 LEU A O 1
ATOM 1061 N N . ALA A 1 132 ? 10.117 8.298 -10.734 1.00 93.69 132 ALA A N 1
ATOM 1062 C CA . ALA A 1 132 ? 10.756 9.335 -11.542 1.00 93.69 132 ALA A CA 1
ATOM 1063 C C . ALA A 1 132 ? 9.8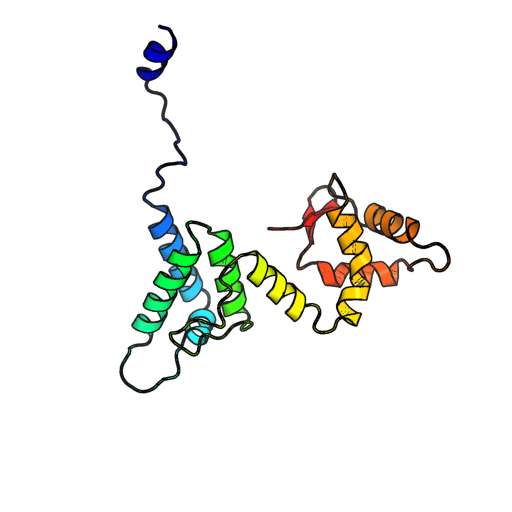90 9.788 -12.729 1.00 93.69 132 ALA A C 1
ATOM 1065 O O . ALA A 1 132 ? 10.140 10.848 -13.305 1.00 93.69 132 ALA A O 1
ATOM 1066 N N . ALA A 1 133 ? 8.894 8.991 -13.122 1.00 93.25 133 ALA A N 1
ATOM 1067 C CA . ALA A 1 133 ? 8.015 9.306 -14.235 1.00 93.25 133 ALA A CA 1
ATOM 1068 C C . ALA A 1 133 ? 7.110 10.508 -13.916 1.00 93.25 133 ALA A C 1
ATOM 1070 O O . ALA A 1 133 ? 6.423 10.544 -12.898 1.00 93.25 133 ALA A O 1
ATOM 1071 N N . LEU A 1 134 ? 7.070 11.483 -14.831 1.00 92.12 134 LEU A N 1
ATOM 1072 C CA . LEU A 1 134 ? 6.190 12.653 -14.722 1.00 92.12 134 LEU A CA 1
ATOM 1073 C C . LEU A 1 134 ? 4.712 12.298 -14.946 1.00 92.12 134 LEU A C 1
ATOM 1075 O O . LEU A 1 134 ? 3.819 12.942 -14.398 1.00 92.12 134 LEU A O 1
ATOM 1079 N N . TYR A 1 135 ? 4.461 11.274 -15.761 1.00 93.00 135 TYR A N 1
ATOM 1080 C CA . TYR A 1 135 ? 3.129 10.788 -16.093 1.00 93.00 135 TYR A CA 1
ATOM 1081 C C . TYR A 1 135 ? 3.048 9.281 -15.846 1.00 93.00 135 TYR A C 1
ATOM 1083 O O . TYR A 1 135 ? 4.055 8.589 -16.013 1.00 93.00 135 TYR A O 1
ATOM 1091 N N . PRO A 1 136 ? 1.865 8.759 -15.479 1.00 94.62 136 PRO A N 1
ATOM 1092 C CA . PRO A 1 136 ? 1.629 7.324 -15.408 1.00 94.62 136 PRO A CA 1
ATOM 1093 C C . PRO A 1 136 ? 2.040 6.633 -16.709 1.00 94.62 136 PRO A C 1
ATOM 1095 O O . PRO A 1 136 ? 1.668 7.075 -17.794 1.00 94.62 136 PRO A O 1
ATOM 1098 N N . LEU A 1 137 ? 2.790 5.542 -16.586 1.00 96.62 137 LEU A N 1
ATOM 1099 C CA . LEU A 1 137 ? 3.322 4.785 -17.717 1.00 96.62 137 LEU A CA 1
ATOM 1100 C C . LEU A 1 137 ? 2.544 3.483 -17.905 1.00 96.62 137 LEU A C 1
ATOM 1102 O O . LEU A 1 137 ? 2.076 2.874 -16.939 1.00 96.62 137 LEU A O 1
ATOM 1106 N N . THR A 1 138 ? 2.428 3.026 -19.145 1.00 97.44 138 THR A N 1
ATOM 1107 C CA . THR A 1 138 ? 1.967 1.673 -19.470 1.00 97.44 138 THR A CA 1
ATOM 1108 C C . THR A 1 138 ? 2.993 0.626 -19.031 1.00 97.44 138 THR A C 1
ATOM 1110 O O . THR A 1 138 ?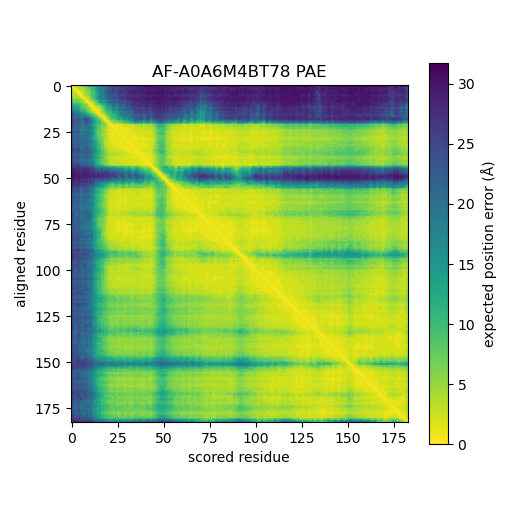 4.181 0.912 -18.879 1.00 97.44 138 THR A O 1
ATOM 1113 N N . LEU A 1 139 ? 2.561 -0.629 -18.873 1.00 96.69 139 LEU A N 1
ATOM 1114 C CA . LEU A 1 139 ? 3.453 -1.730 -18.478 1.00 96.69 139 LEU A CA 1
ATOM 1115 C C . LEU A 1 139 ? 4.674 -1.869 -19.410 1.00 96.69 139 LEU A C 1
ATOM 1117 O O . LEU A 1 139 ? 5.783 -2.145 -18.957 1.00 96.69 139 LEU A O 1
ATOM 1121 N N . VAL A 1 140 ? 4.461 -1.655 -20.710 1.00 97.12 140 VAL A N 1
ATOM 1122 C CA . VAL A 1 140 ? 5.494 -1.759 -21.748 1.00 97.12 140 VAL A CA 1
ATOM 1123 C C . VAL A 1 140 ? 6.480 -0.589 -21.668 1.00 97.12 140 VAL A C 1
ATOM 1125 O O . VAL A 1 140 ? 7.688 -0.799 -21.759 1.00 97.12 140 VAL A O 1
ATOM 1128 N N . GLU A 1 141 ? 5.998 0.632 -21.432 1.00 97.12 141 GLU A N 1
ATOM 1129 C CA . GLU A 1 141 ? 6.866 1.800 -21.226 1.00 97.12 141 GLU A CA 1
ATOM 1130 C C . GLU A 1 141 ? 7.727 1.648 -19.971 1.00 97.12 141 GLU A C 1
ATOM 1132 O O . GLU A 1 141 ? 8.914 1.976 -20.000 1.00 97.12 141 GLU A O 1
ATOM 1137 N N . ILE A 1 142 ? 7.167 1.091 -18.891 1.00 96.94 142 ILE A N 1
ATOM 1138 C CA . ILE A 1 142 ? 7.924 0.780 -17.672 1.00 96.94 142 ILE A CA 1
ATOM 1139 C C . ILE A 1 142 ? 9.025 -0.238 -17.987 1.00 96.94 142 ILE A C 1
ATOM 1141 O O . ILE A 1 142 ? 10.176 -0.018 -17.621 1.00 96.94 142 ILE A O 1
ATOM 1145 N N . TYR A 1 143 ? 8.709 -1.319 -18.704 1.00 97.31 143 TYR A N 1
ATOM 1146 C CA . TYR A 1 143 ? 9.689 -2.341 -19.085 1.00 97.31 143 TYR A CA 1
ATOM 1147 C C . TYR A 1 143 ? 10.866 -1.774 -19.884 1.00 97.31 143 TYR A C 1
ATOM 1149 O O . TYR A 1 143 ? 12.025 -2.016 -19.537 1.00 97.31 143 TYR A O 1
ATOM 1157 N N . TYR A 1 144 ? 10.586 -0.997 -20.932 1.00 96.75 144 TYR A N 1
ATOM 1158 C CA . TYR A 1 144 ? 11.643 -0.401 -21.749 1.00 96.75 144 TYR A CA 1
ATOM 1159 C C . TYR A 1 144 ? 12.444 0.651 -20.980 1.00 96.75 144 TYR A C 1
ATOM 1161 O O . TYR A 1 144 ? 13.659 0.721 -21.148 1.00 96.75 144 TYR A O 1
ATOM 1169 N N . SER A 1 145 ? 11.799 1.411 -20.092 1.00 96.00 145 SER A N 1
ATOM 1170 C CA . SER A 1 145 ? 12.477 2.383 -19.227 1.00 96.00 145 SER A CA 1
ATOM 1171 C C . SER A 1 145 ? 13.374 1.718 -18.181 1.00 96.00 145 SER A C 1
ATOM 1173 O O . SER A 1 145 ? 14.424 2.248 -17.846 1.00 96.00 145 SER A O 1
ATOM 1175 N N . VAL A 1 146 ? 12.999 0.544 -17.665 1.00 95.38 146 VAL A N 1
ATOM 1176 C CA . VAL A 1 146 ? 13.869 -0.240 -16.774 1.00 95.38 146 VAL A CA 1
ATOM 1177 C C . VAL A 1 146 ? 15.061 -0.793 -17.553 1.00 95.38 146 VAL A C 1
ATOM 1179 O O . VAL A 1 146 ? 16.196 -0.694 -17.097 1.00 95.38 146 VAL A O 1
ATOM 1182 N N . ASN A 1 147 ? 14.821 -1.348 -18.741 1.00 95.38 147 ASN A N 1
ATOM 1183 C CA . ASN A 1 147 ? 15.877 -1.934 -19.562 1.00 95.38 147 ASN A CA 1
ATOM 1184 C C . ASN A 1 147 ? 16.841 -0.908 -20.162 1.00 95.38 147 ASN A C 1
ATOM 1186 O O . ASN A 1 147 ? 17.996 -1.250 -20.387 1.00 95.38 147 ASN A O 1
ATOM 1190 N N . SER A 1 148 ? 16.426 0.342 -20.375 1.00 92.75 148 SER A N 1
ATOM 1191 C CA . SER A 1 148 ? 17.335 1.403 -20.833 1.00 92.75 148 SER A CA 1
ATOM 1192 C C . SER A 1 148 ? 18.407 1.764 -19.796 1.00 92.75 148 SER A C 1
ATOM 1194 O O . SER A 1 148 ? 19.439 2.329 -20.154 1.00 92.75 148 SER A O 1
ATOM 1196 N N . LEU A 1 149 ? 18.198 1.396 -18.526 1.00 87.50 149 LEU A N 1
ATOM 1197 C CA . LEU A 1 149 ? 19.178 1.535 -17.446 1.00 87.50 149 LEU A CA 1
ATOM 1198 C C . LEU A 1 149 ? 20.155 0.346 -17.368 1.00 87.50 149 LEU A C 1
ATOM 1200 O O . LEU A 1 149 ? 21.124 0.400 -16.609 1.00 87.50 149 LEU A O 1
ATOM 1204 N N . LEU A 1 150 ? 19.916 -0.732 -18.124 1.00 86.75 150 LEU A N 1
ATOM 1205 C CA . LEU A 1 150 ? 20.720 -1.953 -18.109 1.00 86.75 150 LEU A CA 1
ATOM 1206 C C . LEU A 1 150 ? 21.625 -2.011 -19.347 1.00 86.75 150 LEU A C 1
ATOM 1208 O O . LEU A 1 150 ? 21.152 -2.087 -20.474 1.00 86.75 150 LEU A O 1
ATOM 1212 N N . VAL A 1 151 ? 22.945 -1.991 -19.136 1.00 83.38 151 VAL A N 1
ATOM 1213 C CA . VAL A 1 151 ? 23.932 -1.941 -20.237 1.00 83.38 151 VAL A CA 1
ATOM 1214 C C . VAL A 1 151 ? 24.340 -3.336 -20.721 1.00 83.38 151 VAL A C 1
ATOM 1216 O O . VAL A 1 151 ? 24.450 -3.568 -21.920 1.00 83.38 151 VAL A O 1
ATOM 1219 N N . ASN A 1 152 ? 24.572 -4.269 -19.792 1.00 83.94 152 ASN A N 1
ATOM 1220 C CA . ASN A 1 152 ? 25.187 -5.568 -20.103 1.00 83.94 152 ASN A CA 1
ATOM 1221 C C . ASN A 1 152 ? 24.195 -6.736 -20.086 1.00 83.94 152 ASN A C 1
ATOM 1223 O O . ASN A 1 152 ? 24.374 -7.707 -20.816 1.00 83.94 152 ASN A O 1
ATOM 1227 N N . THR A 1 153 ? 23.160 -6.649 -19.249 1.00 88.12 153 THR A N 1
ATOM 1228 C CA . THR A 1 153 ? 22.209 -7.741 -19.026 1.00 88.12 153 THR A CA 1
ATOM 1229 C C . THR A 1 153 ? 20.806 -7.172 -18.972 1.00 88.12 153 THR A C 1
ATOM 1231 O O . THR A 1 153 ? 20.432 -6.549 -17.982 1.00 88.12 153 THR A O 1
ATOM 1234 N N . PHE A 1 154 ? 20.033 -7.390 -20.031 1.00 91.75 154 PHE A N 1
ATOM 1235 C CA . PHE A 1 154 ? 18.629 -6.996 -20.075 1.00 91.75 154 PHE A CA 1
ATOM 1236 C C . PHE A 1 154 ? 17.775 -7.896 -19.182 1.00 91.75 154 PHE A C 1
ATOM 1238 O O . PHE A 1 154 ? 18.026 -9.096 -19.068 1.00 91.75 154 PHE A O 1
ATOM 1245 N N . LEU A 1 155 ? 16.739 -7.313 -18.583 1.00 94.00 155 LEU A N 1
ATOM 1246 C CA . LEU A 1 155 ? 15.711 -8.028 -17.842 1.00 94.00 155 LEU A CA 1
ATOM 1247 C C . LEU A 1 155 ? 14.733 -8.674 -18.842 1.00 94.00 155 LEU A C 1
ATOM 1249 O O . LEU A 1 155 ? 14.082 -7.950 -19.610 1.00 94.00 155 LEU A O 1
ATOM 1253 N N . PRO A 1 156 ? 14.596 -10.013 -18.861 1.00 96.06 156 PRO A N 1
ATOM 1254 C CA . PRO A 1 156 ? 13.615 -10.688 -19.704 1.00 96.06 156 PRO A CA 1
ATOM 1255 C C . PRO A 1 156 ? 12.186 -10.259 -19.360 1.00 96.06 156 PRO A C 1
ATOM 1257 O O . PRO A 1 156 ? 11.883 -9.954 -18.205 1.00 96.06 156 PRO A O 1
ATOM 1260 N N . TRP A 1 157 ? 11.296 -10.259 -20.353 1.00 96.38 157 TRP A N 1
ATOM 1261 C CA . TRP A 1 157 ? 9.904 -9.833 -20.173 1.00 96.38 157 TRP A CA 1
ATOM 1262 C C . TRP A 1 157 ? 9.170 -10.635 -19.090 1.00 96.38 157 TRP A C 1
ATOM 1264 O O . TRP A 1 157 ? 8.570 -10.044 -18.196 1.00 96.38 157 TRP A O 1
ATOM 1274 N N . ASP A 1 158 ? 9.276 -11.965 -19.105 1.00 96.94 158 ASP A N 1
ATOM 1275 C CA . ASP A 1 158 ? 8.580 -12.819 -18.133 1.00 96.94 158 ASP A CA 1
ATOM 1276 C C . ASP A 1 158 ? 9.050 -12.558 -16.696 1.00 96.94 158 ASP A C 1
ATOM 1278 O O . ASP A 1 158 ? 8.251 -12.500 -15.757 1.00 96.94 158 ASP A O 1
ATOM 1282 N N . GLU A 1 159 ? 10.354 -12.332 -16.526 1.00 95.69 159 GLU A N 1
ATOM 1283 C CA . GLU A 1 159 ? 10.927 -11.990 -15.230 1.00 95.69 159 GLU A CA 1
ATOM 1284 C C . GLU A 1 159 ? 10.482 -10.597 -14.773 1.00 95.69 159 GLU A C 1
ATOM 1286 O O . GLU A 1 159 ? 10.138 -10.407 -13.603 1.00 95.69 159 GLU A O 1
ATOM 1291 N N . PHE A 1 160 ? 10.435 -9.627 -15.689 1.00 96.62 160 PHE A N 1
ATOM 1292 C CA . PHE A 1 160 ? 9.872 -8.313 -15.411 1.00 96.62 160 PHE A CA 1
ATOM 1293 C C . PHE A 1 160 ? 8.414 -8.412 -14.961 1.00 96.62 160 PHE A C 1
ATOM 1295 O O . PHE A 1 160 ? 8.077 -7.844 -13.927 1.00 96.62 160 PHE A O 1
ATOM 1302 N N . CYS A 1 161 ? 7.566 -9.161 -15.670 1.00 96.00 161 CYS A N 1
ATOM 1303 C CA . CYS A 1 161 ? 6.169 -9.346 -15.286 1.00 96.00 161 CYS A CA 1
ATOM 1304 C C . CYS A 1 161 ? 6.041 -9.966 -13.892 1.00 96.00 161 CYS A C 1
ATOM 1306 O O . CYS A 1 161 ? 5.237 -9.496 -13.089 1.00 96.00 161 CYS A O 1
ATOM 1308 N N . HIS A 1 162 ? 6.869 -10.963 -13.565 1.00 95.19 162 HIS A N 1
ATOM 1309 C CA . HIS A 1 162 ? 6.878 -11.564 -12.233 1.00 95.19 162 HIS A CA 1
ATOM 1310 C C . HIS A 1 162 ? 7.273 -10.555 -11.144 1.00 95.19 162 HIS A C 1
ATOM 1312 O O . HIS A 1 162 ? 6.611 -10.454 -10.112 1.00 95.19 162 HIS A O 1
ATOM 1318 N N . ARG A 1 163 ? 8.324 -9.760 -11.386 1.00 95.31 163 ARG A N 1
ATOM 1319 C CA . ARG A 1 163 ? 8.759 -8.692 -10.471 1.00 95.31 163 ARG A CA 1
ATOM 1320 C C . ARG A 1 163 ? 7.709 -7.581 -10.350 1.00 95.31 163 ARG A C 1
ATOM 1322 O O . ARG A 1 163 ? 7.508 -7.056 -9.260 1.00 95.31 163 ARG A O 1
ATOM 1329 N N . PHE A 1 164 ? 7.022 -7.240 -11.436 1.00 95.50 164 PHE A N 1
ATOM 1330 C CA . PHE A 1 164 ? 5.972 -6.224 -11.459 1.00 95.50 164 PHE A CA 1
ATOM 1331 C C . PHE A 1 164 ? 4.722 -6.670 -10.689 1.00 95.50 164 PHE A C 1
ATOM 1333 O O . PHE A 1 164 ? 4.146 -5.884 -9.944 1.00 95.50 164 PHE A O 1
ATOM 1340 N N . GLU A 1 165 ? 4.334 -7.944 -10.785 1.00 93.44 165 GLU A N 1
ATOM 1341 C CA . GLU A 1 165 ? 3.203 -8.511 -10.034 1.00 93.44 165 GLU A CA 1
ATOM 1342 C C . GLU A 1 165 ? 3.411 -8.402 -8.510 1.00 93.44 165 GLU A C 1
ATOM 1344 O O . GLU A 1 165 ? 2.458 -8.236 -7.739 1.00 93.44 165 GLU A O 1
ATOM 1349 N N . CYS A 1 166 ? 4.668 -8.392 -8.050 1.00 92.25 166 CYS A N 1
ATOM 1350 C CA . CYS A 1 166 ? 4.990 -8.112 -6.652 1.00 92.25 166 CYS A CA 1
ATOM 1351 C C . CYS A 1 166 ? 4.545 -6.705 -6.204 1.00 92.25 166 CYS A C 1
ATOM 1353 O O . CYS A 1 166 ? 4.317 -6.511 -5.011 1.00 92.25 166 CYS A O 1
ATOM 1355 N N . LEU A 1 167 ? 4.367 -5.758 -7.129 1.00 92.88 167 LEU A N 1
ATOM 1356 C CA . LEU A 1 167 ? 4.020 -4.357 -6.873 1.00 92.88 167 LEU A CA 1
ATOM 1357 C C . LEU A 1 167 ? 2.530 -4.026 -7.034 1.00 92.88 167 LEU A C 1
ATOM 1359 O O . LEU A 1 167 ? 2.151 -2.873 -6.847 1.00 92.88 167 LEU A O 1
ATOM 1363 N N . LYS A 1 168 ? 1.665 -4.997 -7.346 1.00 86.19 168 LYS A N 1
ATOM 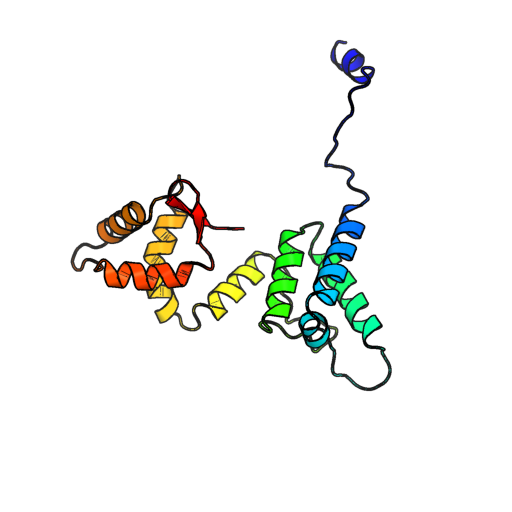1364 C CA . LYS A 1 168 ? 0.222 -4.750 -7.550 1.00 86.19 168 LYS A CA 1
ATOM 1365 C C . LYS A 1 168 ? -0.496 -4.143 -6.344 1.00 86.19 168 LYS A C 1
ATOM 1367 O O . LYS A 1 168 ? -1.481 -3.434 -6.498 1.00 86.19 168 LYS A O 1
ATOM 1372 N N . ASP A 1 169 ? 0.018 -4.424 -5.149 1.00 85.94 169 ASP A N 1
ATOM 1373 C CA . ASP A 1 169 ? -0.486 -3.879 -3.890 1.00 85.94 169 ASP A CA 1
ATOM 1374 C C . ASP A 1 169 ? 0.051 -2.465 -3.626 1.00 85.94 169 ASP A C 1
ATOM 1376 O O . ASP A 1 169 ? -0.177 -1.940 -2.546 1.00 85.94 169 ASP A O 1
ATOM 1380 N N . PHE A 1 170 ? 0.749 -1.843 -4.584 1.00 89.19 170 PHE A N 1
ATOM 1381 C CA . PHE A 1 170 ? 1.227 -0.453 -4.526 1.00 89.19 170 PHE A CA 1
ATOM 1382 C C . PHE A 1 170 ? 0.894 0.350 -5.791 1.00 89.19 170 PHE A C 1
ATOM 1384 O O . PHE A 1 170 ? 0.758 1.571 -5.729 1.00 89.19 170 PHE A O 1
ATOM 1391 N N . LEU A 1 171 ? 0.751 -0.322 -6.936 1.00 92.38 171 LEU A N 1
ATOM 1392 C CA . LEU A 1 171 ? 0.443 0.281 -8.229 1.00 92.38 171 LEU A CA 1
ATOM 1393 C C . LEU A 1 171 ? -0.963 -0.108 -8.685 1.00 92.38 171 LEU A C 1
ATOM 1395 O O . LEU A 1 171 ? -1.270 -1.286 -8.858 1.00 92.38 171 LEU A O 1
ATOM 1399 N N . VAL A 1 172 ? -1.799 0.890 -8.957 1.00 92.25 172 VAL A N 1
ATOM 1400 C CA . VAL A 1 172 ? -3.137 0.692 -9.522 1.00 92.25 172 VAL A CA 1
ATOM 1401 C C . VAL A 1 172 ? -3.088 0.882 -11.028 1.00 92.25 172 VAL A C 1
ATOM 1403 O O . VAL A 1 172 ? -2.558 1.876 -11.529 1.00 92.25 172 VAL A O 1
ATOM 1406 N N . LYS A 1 173 ? -3.688 -0.068 -11.750 1.00 94.81 173 LYS A N 1
ATOM 1407 C CA . LYS A 1 173 ? -3.911 0.044 -13.188 1.00 94.81 173 LYS A CA 1
ATOM 1408 C C . LYS A 1 173 ? -5.099 0.967 -13.465 1.00 94.81 173 LYS A C 1
ATOM 1410 O O . LYS A 1 173 ? -6.202 0.735 -12.975 1.00 94.81 173 LYS A O 1
ATOM 1415 N N . ARG A 1 174 ? -4.876 1.992 -14.279 1.00 93.94 174 ARG A N 1
ATOM 1416 C CA . ARG A 1 174 ? -5.888 2.944 -14.748 1.00 93.94 174 ARG A CA 1
ATOM 1417 C C . ARG A 1 174 ? -6.619 2.421 -15.989 1.00 93.94 174 ARG A C 1
ATOM 1419 O O . ARG A 1 174 ? -6.178 1.477 -16.647 1.00 93.94 174 ARG A O 1
ATOM 1426 N N . ILE A 1 175 ? -7.736 3.068 -16.333 1.00 94.94 175 ILE A N 1
ATOM 1427 C CA . ILE A 1 175 ? -8.553 2.734 -17.517 1.00 94.94 175 ILE A CA 1
ATOM 1428 C C . ILE A 1 175 ? -7.794 2.903 -18.843 1.00 94.94 175 ILE A C 1
ATOM 1430 O O . ILE A 1 175 ? -8.093 2.221 -19.816 1.00 94.94 175 ILE A O 1
ATOM 1434 N N . ASP A 1 176 ? -6.790 3.778 -18.862 1.00 94.69 176 ASP A N 1
ATOM 1435 C CA . ASP A 1 176 ? -5.890 4.041 -19.990 1.00 94.69 176 ASP A CA 1
ATOM 1436 C C . ASP A 1 176 ? -4.710 3.045 -20.054 1.00 94.69 176 ASP A C 1
ATOM 1438 O O . ASP A 1 176 ? -3.799 3.211 -20.858 1.00 94.69 176 ASP A O 1
ATOM 1442 N N . ASN A 1 177 ? -4.731 1.983 -19.235 1.00 95.50 177 ASN A N 1
ATOM 1443 C CA . ASN A 1 177 ? -3.673 0.977 -19.080 1.00 95.50 177 ASN A CA 1
ATOM 1444 C C . ASN A 1 177 ? -2.340 1.495 -18.515 1.00 95.50 177 ASN A C 1
ATOM 1446 O O . ASN A 1 177 ? -1.345 0.765 -18.552 1.00 95.50 177 ASN A O 1
ATOM 1450 N N . THR A 1 178 ? -2.322 2.701 -17.953 1.00 95.94 178 THR A N 1
ATOM 1451 C CA . THR A 1 178 ? -1.165 3.216 -17.215 1.00 95.94 178 THR A CA 1
ATOM 1452 C C . THR A 1 178 ? -1.205 2.809 -15.741 1.00 95.94 178 THR A C 1
ATOM 1454 O O . THR A 1 178 ? -2.252 2.412 -15.219 1.00 95.94 178 THR A O 1
ATOM 1457 N N . TYR A 1 179 ? -0.065 2.888 -15.058 1.00 95.50 179 TYR A N 1
ATOM 1458 C CA . TYR A 1 179 ? 0.072 2.533 -13.647 1.00 95.50 179 TYR A CA 1
ATOM 1459 C C . TYR A 1 179 ? 0.454 3.750 -12.809 1.00 95.50 179 TYR A C 1
ATOM 1461 O O . TYR A 1 179 ? 1.306 4.547 -13.200 1.00 95.50 179 TYR A O 1
ATOM 1469 N N . MET A 1 180 ? -0.177 3.882 -11.644 1.00 92.94 180 MET A N 1
ATOM 1470 C CA . MET A 1 180 ? 0.062 4.970 -10.697 1.00 92.94 180 MET A CA 1
ATOM 1471 C C . MET A 1 180 ? 0.143 4.416 -9.275 1.00 92.94 180 MET A C 1
ATOM 1473 O O . MET A 1 180 ? -0.572 3.469 -8.940 1.00 92.94 180 MET A O 1
ATOM 1477 N N . PHE A 1 181 ? 0.989 5.013 -8.435 1.00 89.06 181 PHE A N 1
ATOM 1478 C CA . PHE A 1 181 ? 0.962 4.731 -7.003 1.00 89.06 181 PHE A CA 1
ATOM 1479 C C . PHE A 1 181 ? -0.379 5.156 -6.419 1.00 89.06 181 PHE A C 1
ATOM 1481 O O . PHE A 1 181 ? -0.853 6.261 -6.689 1.00 89.06 181 PHE A O 1
ATOM 1488 N N . PHE A 1 182 ? -0.988 4.290 -5.617 1.00 77.25 182 PHE A N 1
ATOM 1489 C CA . PHE A 1 182 ? -2.101 4.729 -4.790 1.00 77.25 182 PHE A CA 1
ATOM 1490 C C . PHE A 1 182 ? -1.574 5.278 -3.468 1.00 77.25 182 PHE A C 1
ATOM 1492 O O . PHE A 1 182 ? -0.639 4.732 -2.875 1.00 77.25 182 PHE A O 1
ATOM 1499 N N . HIS A 1 183 ? -2.202 6.359 -3.022 1.00 65.31 183 HIS A N 1
ATOM 1500 C CA . HIS A 1 183 ? -2.097 6.851 -1.661 1.00 65.31 183 HIS A CA 1
ATOM 1501 C C . HIS A 1 183 ? -3.448 6.689 -0.999 1.00 65.31 183 HIS A C 1
ATOM 1503 O O . HIS A 1 183 ? -4.457 7.195 -1.541 1.00 65.31 183 HIS A O 1
#

InterPro domains:
  IPR058018 TANC1/2-like, AAA+ ATPase lid domain [PF25520] (18-111)
  IPR058056 TANC1/2-like, winged helix domain [PF25521] (113-183)